Protein 2ORT (pdb70)

Organism: Mus musculus (NCBI:txid10090)

Foldseek 3Di:
DDDDALADEFFQFFDQLVRLLVLLLVLLCVVVCVVPPPDPPVSVVVNVVQNVCCVVPVHDDDDPVSVLVQQLLQLCVDPPDPVNLLSNQEAEAEAQVPFDQVSVLVQVLVVLCQQPVQQAGGKYKYFYHWDGTRQFAKAWLDQFQWAFAWPVTAADVVRNPVNVVQVVQPDDDDRHRGHTAFIFIGGGNAHTDTGRRDPVSWDKQAFDVDPRDIGTFKTKGFAWWWDGSNIIGRGMIITDTAQDVHSPVVSSVVSNHDHPDPVVVVVSSVVSVVVPCVDPRHIGGYPNCVVPRDHPDD

InterPro domains:
  IPR001094 Flavodoxin-like [PR00369] (534-547)
  IPR001094 Flavodoxin-like [PR00369] (581-592)
  IPR001094 Flavodoxin-like [PR00369] (612-622)
  IPR001094 Flavodoxin-like [PR00369] (636-655)
  IPR001433 Oxidoreductase FAD/NAD(P)-binding [PF00175] (973-1086)
  IPR001709 Flavoprotein pyridine nucleotide cytochrome reductase [PR00371] (761-771)
  IPR001709 Flavoprotein pyridine nucleotide cytochrome reductase [PR00371] (900-907)
  IPR001709 Flavoprotein pyridine nucleotide cytochrome reductase [PR00371] (936-945)
  IPR001709 Flavoprotein pyridine nucleotide cytochrome reductase [PR00371] (972-991)
  IPR001709 Flavoprotein pyridine nucleotide cytochrome reductase [PR00371] (1002-1011)
  IPR001709 Flavoprotein pyridine nucleotide cytochrome reductase [PR00371] (1015-1026)
  IPR001709 Flavoprotein pyridine nucleotide cytochrome reductase [PR00371] (1047-1063)
  IPR001709 Flavoprotein pyridine nucleotide cytochrome reductase [PR00371] (1072-1080)
  IPR003097 Sulfite reductase [NADPH] flavoprotein alpha-component-like, FAD-binding [PF00667] (721-941)
  IPR004030 Nitric oxide synthase, N-terminal [PF02898] (131-491)
  IPR004030 Nitric oxide synthase, N-terminal [PS60001] (193-200)
  IPR008254 Flavodoxin/nitric oxide synthase [PF00258] (535-666)
  IPR008254 Flavodoxin/nitric oxide synthase [PS50902] (533-671)
  IPR012144 Nitric-oxide synthase, eukaryote [PIRSF000333] (10-1137)
  IPR017927 FAD-binding domain, ferredoxin reductase-type [PS51384] (724-964)

CATH classification: 3.90.340.10 (+2 more: 3.90.440.10, 3.90.1230.10)

B-factor: mean 43.74, std 17.62, range [16.16, 98.97]

Solvent-accessible surface area: 16335 Å² total; per-residue (Å²): 235,143,110,64,77,77,52,62,27,72,60,82,127,77,20,56,67,139,68,4,44,74,83,0,74,122,6,0,82,68,19,29,44,64,67,196,153,60,87,116,140,87,33,106,57,35,38,106,42,2,33,108,52,1,119,113,86,24,49,0,92,7,57,94,75,0,0,53,29,0,0,44,20,0,28,126,29,21,89,168,46,98,14,71,101,5,62,12,34,23,76,19,39,60,0,44,131,8,65,63,3,112,74,0,25,113,45,0,14,150,0,1,102,58,0,11,38,149,0,99,7,90,9,0,1,0,0,0,19,25,19,70,33,12,132,81,11,11,13,1,3,4,48,37,1,1,50,1,0,1,49,180,95,127,22,22,54,78,7,68,103,17,1,91,26,0,53,101,51,66,7,166,19,113,156,34,88,42,17,36,3,0,1,0,0,12,6,51,13,97,26,14,77,50,23,85,11,44,114,125,16,20,42,51,0,71,44,138,323,192,139,53,70,70,94,6,0,2,29,1,47,1,50,21,0,0,9,0,2,9,8,5,0,1,0,2,0,48,6,26,41,48,106,73,192,85,38,49,64,92,1,4,91,148,62,117,5,25,2,31,38,169,128,19,39,70,68,6,92,111,106,19,91,114,74,117,240,151,88,39,0,8,22,8,86,25,73,68,6,61,133,59,32,145,85,112,116,183

Radius of gyration: 20.39 Å; Cα contacts (8 Å, |Δi|>4): 547; chains: 1; bounding box: 39×66×56 Å

GO terms:
  GO:0018119 peptidyl-cysteine S-nitrosylation (P, IDA)
  GO:0032496 response to lipopolysaccharide (P, IDA)
  GO:0007623 circadian rhythm (P, IEP)
  GO:0005515 protein binding (F, IPI)
  GO:0001666 response to hypoxia (P, IDA)
  GO:0048471 perinuclear region of cytoplasm (C, IDA)
  GO:0005737 cytoplasm (C, IDA)
  GO:0030863 cortical cytoskeleton (C, IDA)
  GO:0009617 response to bacterium (P, IEP)
  GO:0071466 cellular response to xenobiotic stimulus (P, IDA)
  GO:0071222 cellular response to lipopolysaccharide (P, IDA)
  GO:0071346 cellular response to type II interferon (P, IDA)
  GO:0042127 regulation of cell population proliferation (P, IGI)
  GO:0042742 defense response to bacterium (P, IMP)
  GO:0006801 superoxide metabolic process (P, IMP)
  GO:0050660 flavin adenine dinucleotide binding (F, IDA)
  GO:0042177 negative regulation of protein catabolic process (P, IDA)
  GO:0034617 tetrahydrobiopterin binding (F, IDA)
  GO:0034618 arginine binding (F, IDA)
  GO:0042803 protein homodimerization activity (F, IDA)

Secondary structure (DSSP, 8-state):
--PPPSB----SSPPPHHHHHHHHHHHHHHHHHTTTTS-HHHHHHHHHHHHHHHHHHSS----HHHHHHHHHHHHHT-TT-GGGGGTT--EEEE-TT--SHHHHHHHHHHHHHHHHGGGS---EEEE-PPPSSSSS--EE-SSBSS-B-B----B-GGGHHHHHHHHHTT------SSPBPPEEEE-TTPPPEEEPPPGGG--EEEP------EEES--EE-S-EEEETTEEES---EE--B----HHHHHHHHTT--B--HHHHHHHHHHHHHS----SSEEEB---HHHH---S--

Sequence (298 aa):
MNPKSLTRGPRDKPTPLEELLPHAIEFINQYYGSFKEAKIEEHLARLEAVTKEIETTGTYQLTLDELIFATKMAWRNAPRCIGRIQWSNLQVFDARNCSTAQEMFQHICRHILYATNNGNIRSAITVFPQRSDGKHDFRLWNSQLIRYAGYTIRGDAATLEFTQLCIDLGWKPRYGRFDVLPLVLQADGQDPEVFEIPPDLVLEVTMEWELGLKWYALPAVANMLLEVGGLEFPACPFNGWYMGNVAVLHSFQKQNVTIMDHHTASESFMKHMQNEYVLSPFYYYQIEPWKTHIWQNE

Nearest PDB structures (foldseek):
  2ort-assembly1_A-2  TM=1.003E+00  e=5.263E-68  Mus musculus
  2orr-assembly1_A-2  TM=1.002E+00  e=4.924E-62  Mus musculus
  2orq-assembly1_A-2  TM=9.875E-01  e=1.961E-62  Mus musculus
  2oro-assembly1_A  TM=9.976E-01  e=5.919E-62  Mus musculus
  1m9t-assembly2_B-3  TM=9.321E-01  e=2.341E-54  Mus musculus

Structure (mmCIF, N/CA/C/O backbone):
data_2ORT
#
_entry.id   2ORT
#
_cell.length_a   63.060
_cell.length_b   73.423
_cell.length_c   92.724
_cell.angle_alpha   90.00
_cell.angle_beta   90.00
_cell.angle_gamma   90.00
#
_symmetry.space_group_name_H-M   'P 21 21 21'
#
loop_
_entity.id
_entity.type
_entity.pdbx_description
1 polymer 'Nitric oxide synthase, inducible'
2 non-polymer 'PROTOPORPHYRIN IX CONTAINING FE'
3 non-polymer (3S)-1-(1,3-BENZODIOXOL-5-YLMETHYL)-3-[4-(1H-IMIDAZOL-1-YL)PHENOXY]PIPERIDINE
4 water water
#
loop_
_atom_site.group_PDB
_atom_site.id
_atom_site.type_symbol
_atom_site.label_atom_id
_atom_site.label_alt_id
_atom_site.label_comp_id
_atom_site.label_asym_id
_atom_site.label_entity_id
_atom_site.label_seq_id
_atom_site.pdbx_PDB_ins_code
_atom_site.Cartn_x
_atom_site.Cartn_y
_atom_site.Cartn_z
_atom_site.occupancy
_atom_site.B_iso_or_equiv
_atom_site.auth_seq_id
_atom_site.auth_comp_id
_atom_site.auth_asym_id
_atom_site.auth_atom_id
_atom_site.pdbx_PDB_model_num
ATOM 1 N N . MET A 1 1 ? 91.720 -19.376 64.856 1.00 63.78 114 MET A N 1
ATOM 2 C CA . MET A 1 1 ? 90.302 -19.207 64.562 1.00 62.70 114 MET A CA 1
ATOM 3 C C . MET A 1 1 ? 89.718 -20.465 63.920 1.00 60.63 114 MET A C 1
ATOM 4 O O . MET A 1 1 ? 90.387 -21.143 63.134 1.00 59.94 114 MET A O 1
ATOM 9 N N . ASN A 1 2 ? 88.468 -20.767 64.265 1.00 57.94 115 ASN A N 1
ATOM 10 C CA . ASN A 1 2 ? 87.750 -21.913 63.709 1.00 53.91 115 ASN A CA 1
ATOM 11 C C . ASN A 1 2 ? 86.391 -21.496 63.144 1.00 50.56 115 ASN A C 1
ATOM 12 O O . ASN A 1 2 ? 85.350 -22.030 63.537 1.00 48.39 115 ASN A O 1
ATOM 17 N N . PRO A 1 3 ? 86.383 -20.529 62.215 1.00 47.49 116 PRO A N 1
ATOM 18 C CA . PRO A 1 3 ? 85.136 -20.148 61.544 1.00 43.57 116 PRO A CA 1
ATOM 19 C C . PRO A 1 3 ? 84.607 -21.324 60.736 1.00 39.32 116 PRO A C 1
ATOM 20 O O . PRO A 1 3 ? 85.360 -22.230 60.381 1.00 40.07 116 PRO A O 1
ATOM 24 N N . LYS A 1 4 ? 83.314 -21.314 60.449 1.00 35.99 117 LYS A N 1
ATOM 25 C CA . LYS A 1 4 ? 82.746 -22.323 59.571 1.00 34.42 117 LYS A CA 1
ATOM 26 C C . LYS A 1 4 ? 82.503 -21.724 58.187 1.00 31.34 117 LYS A C 1
ATOM 27 O O . LYS A 1 4 ? 82.413 -20.504 58.027 1.00 30.03 117 LYS A O 1
ATOM 33 N N . SER A 1 5 ? 82.396 -22.586 57.188 1.00 29.76 118 SER A N 1
ATOM 34 C CA . SER A 1 5 ? 82.050 -22.123 55.855 1.00 28.84 118 SER A CA 1
ATOM 35 C C . SER A 1 5 ? 80.625 -21.595 55.848 1.00 27.24 118 SER A C 1
ATOM 36 O O . SER A 1 5 ? 79.723 -22.220 56.408 1.00 27.69 118 SER A O 1
ATOM 39 N N . LEU A 1 6 ? 80.422 -20.448 55.209 1.00 26.63 119 LEU A N 1
ATOM 40 C CA . LEU A 1 6 ? 79.082 -19.895 55.049 1.00 26.34 119 LEU A CA 1
ATOM 41 C C . LEU A 1 6 ? 78.437 -20.408 53.759 1.00 27.87 119 LEU A C 1
ATOM 42 O O . LEU A 1 6 ? 77.321 -20.016 53.408 1.00 26.83 119 LEU A O 1
ATOM 47 N N . THR A 1 7 ? 79.149 -21.286 53.056 1.00 27.90 120 THR A N 1
ATOM 48 C CA . THR A 1 7 ? 78.642 -21.877 51.819 1.00 26.90 120 THR A CA 1
ATOM 49 C C . THR A 1 7 ? 78.317 -23.358 52.014 1.00 28.25 120 THR A C 1
ATOM 50 O O . THR A 1 7 ? 79.053 -24.076 52.685 1.00 30.50 120 THR A O 1
ATOM 54 N N . ARG A 1 8 ? 77.203 -23.802 51.434 1.00 27.93 121 ARG A N 1
ATOM 55 C CA . ARG A 1 8 ? 76.816 -25.214 51.445 1.00 30.99 121 ARG A CA 1
ATOM 56 C C . ARG A 1 8 ? 76.666 -25.686 50.002 1.00 33.08 121 ARG A C 1
ATOM 57 O O . ARG A 1 8 ? 75.809 -25.190 49.265 1.00 34.17 121 ARG A O 1
ATOM 65 N N . GLY A 1 9 ? 77.504 -26.637 49.600 1.00 34.49 122 GLY A N 1
ATOM 66 C CA . GLY A 1 9 ? 77.582 -27.010 48.198 1.00 36.58 122 GLY A CA 1
ATOM 67 C C . GLY A 1 9 ? 76.605 -28.083 47.762 1.00 37.53 122 GLY A C 1
ATOM 68 O O . GLY A 1 9 ? 75.745 -28.492 48.539 1.00 37.29 122 GLY A O 1
ATOM 69 N N . PRO A 1 10 ? 76.707 -28.552 46.505 1.00 38.82 123 PRO A N 1
ATOM 70 C CA . PRO A 1 10 ? 75.885 -29.642 45.966 1.00 39.17 123 PRO A CA 1
ATOM 71 C C 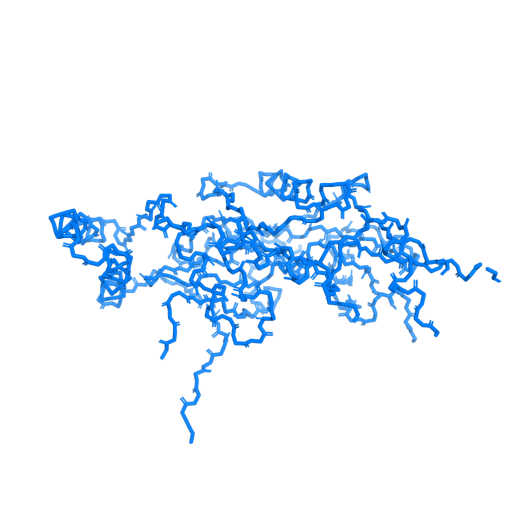. PRO A 1 10 ? 76.223 -31.000 46.568 1.00 38.21 123 PRO A C 1
ATOM 72 O O . PRO A 1 10 ? 77.291 -31.185 47.146 1.00 37.54 123 PRO A O 1
ATOM 76 N N . ARG A 1 11 ? 75.296 -31.941 46.425 1.00 40.04 124 ARG A N 1
ATOM 77 C CA . ARG A 1 11 ? 75.541 -33.342 46.755 1.00 40.96 124 ARG A CA 1
ATOM 78 C C . ARG A 1 11 ? 75.226 -34.175 45.520 1.00 40.65 124 ARG A C 1
ATOM 79 O O . ARG A 1 11 ? 74.500 -33.725 44.634 1.00 39.77 124 ARG A O 1
ATOM 87 N N . ASP A 1 12 ? 75.764 -35.387 45.461 1.00 41.19 125 ASP A N 1
ATOM 88 C CA . ASP A 1 12 ? 75.393 -36.318 44.402 1.00 42.92 125 ASP A CA 1
ATOM 89 C C . ASP A 1 12 ? 74.710 -37.556 44.988 1.00 43.69 125 ASP A C 1
ATOM 90 O O . ASP A 1 12 ? 74.381 -38.498 44.266 1.00 43.87 125 ASP A O 1
ATOM 95 N N . LYS A 1 13 ? 74.496 -37.543 46.301 1.00 42.29 126 LYS A N 1
ATOM 96 C CA . LYS A 1 13 ? 73.787 -38.628 46.972 1.00 43.51 126 LYS A CA 1
ATOM 97 C C . LYS A 1 13 ? 73.038 -38.128 48.203 1.00 42.02 126 LYS A C 1
ATOM 98 O O . LYS A 1 13 ? 73.365 -37.082 48.760 1.00 38.83 126 LYS A O 1
ATOM 104 N N . PRO A 1 14 ? 72.023 -38.881 48.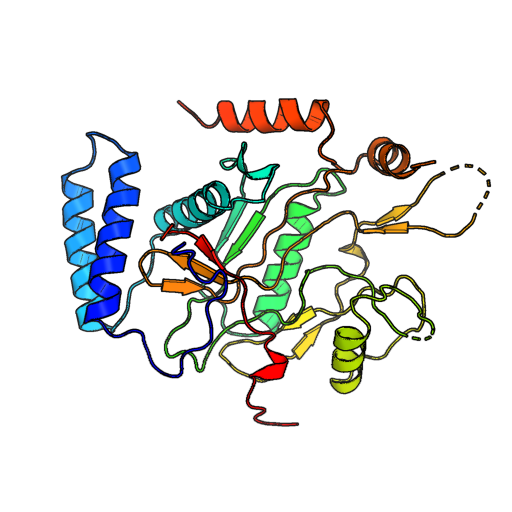648 1.00 42.44 127 PRO A N 1
ATOM 105 C CA . PRO A 1 14 ? 71.267 -38.486 49.838 1.00 43.00 127 PRO A CA 1
ATOM 106 C C . PRO A 1 14 ? 72.192 -38.381 51.036 1.00 43.12 127 PRO A C 1
ATOM 107 O O . PRO A 1 14 ? 73.221 -39.056 51.097 1.00 42.64 127 PRO A O 1
ATOM 111 N N . THR A 1 15 ? 71.823 -37.532 51.986 1.00 42.37 128 THR A N 1
ATOM 112 C CA . THR A 1 15 ? 72.565 -37.438 53.230 1.00 42.55 128 THR A CA 1
ATOM 113 C C . THR A 1 15 ? 72.529 -38.794 53.922 1.00 42.77 128 THR A C 1
ATOM 114 O O . THR A 1 15 ? 71.474 -39.411 54.048 1.00 42.18 128 THR A O 1
ATOM 118 N N . PRO A 1 16 ? 73.689 -39.281 54.372 1.00 44.41 129 PRO A N 1
ATOM 119 C CA . PRO A 1 16 ? 73.685 -40.559 55.089 1.00 46.60 129 PRO A CA 1
ATOM 120 C C . PRO A 1 16 ? 72.822 -40.471 56.340 1.00 47.51 129 PRO A C 1
ATOM 121 O O . PRO A 1 16 ? 72.857 -39.474 57.057 1.00 46.57 129 PRO A O 1
ATOM 125 N N . LEU A 1 17 ? 72.043 -41.517 56.590 1.00 49.46 130 LEU A N 1
ATOM 126 C CA . LEU A 1 17 ? 71.109 -41.521 57.703 1.00 51.01 130 LEU A CA 1
ATOM 127 C C . LEU A 1 17 ? 71.836 -41.299 59.018 1.00 51.40 130 LEU A C 1
ATOM 128 O O . LEU A 1 17 ? 71.311 -40.652 59.923 1.00 52.05 130 LEU A O 1
ATOM 133 N N . GLU A 1 18 ? 73.049 -41.829 59.119 1.00 51.51 131 GLU A N 1
ATOM 134 C CA . GLU A 1 18 ? 73.838 -41.678 60.334 1.00 52.63 131 GLU A CA 1
ATOM 135 C C . GLU A 1 18 ? 74.222 -40.220 60.547 1.00 50.55 131 GLU A C 1
ATOM 136 O O . GLU A 1 18 ? 74.508 -39.800 61.669 1.00 50.28 131 GLU A O 1
ATOM 142 N N . GLU A 1 19 ? 74.224 -39.448 59.467 1.00 49.08 132 GLU A N 1
ATOM 143 C CA . GLU A 1 19 ? 74.489 -38.018 59.557 1.00 47.04 132 GLU A CA 1
ATOM 144 C C . GLU A 1 19 ? 73.187 -37.261 59.810 1.00 43.96 132 GLU A C 1
ATOM 145 O O . GLU A 1 19 ? 73.132 -36.364 60.647 1.00 43.71 132 GLU A O 1
ATOM 151 N N . LEU A 1 20 ? 72.140 -37.643 59.087 1.00 40.46 133 LEU A N 1
ATOM 152 C CA . LEU A 1 20 ? 70.867 -36.936 59.122 1.00 37.69 133 LEU A CA 1
ATOM 153 C C . LEU A 1 20 ? 70.161 -37.043 60.478 1.00 37.07 133 LEU A C 1
ATOM 154 O O . LEU A 1 20 ? 69.628 -36.056 60.996 1.00 33.21 133 LEU A O 1
ATOM 159 N N . LEU A 1 21 ? 70.164 -38.239 61.054 1.00 37.25 134 LEU A N 1
ATOM 160 C CA . LEU A 1 21 ? 69.341 -38.516 62.227 1.00 37.80 134 LEU A CA 1
ATOM 161 C C . LEU A 1 21 ? 69.703 -37.645 63.434 1.00 36.64 134 LEU A C 1
ATOM 162 O O . LEU A 1 21 ? 68.826 -37.071 64.078 1.00 36.75 134 LEU A O 1
ATOM 167 N N . PRO A 1 22 ? 71.001 -37.526 63.751 1.00 36.95 135 PRO A N 1
ATOM 168 C CA . PRO A 1 22 ? 71.416 -36.671 64.870 1.00 36.29 135 PRO A CA 1
ATOM 169 C C . PRO A 1 22 ? 70.969 -35.220 64.673 1.00 34.50 135 PRO A C 1
ATOM 170 O O . PRO A 1 22 ? 70.534 -34.563 65.617 1.00 32.85 135 PRO A O 1
ATOM 174 N N . HIS A 1 23 ? 71.076 -34.733 63.440 1.00 33.18 136 HIS A N 1
ATOM 175 C CA . HIS A 1 23 ? 70.641 -33.379 63.108 1.00 32.95 136 HIS A CA 1
ATOM 176 C C . HIS A 1 23 ? 69.130 -33.217 63.241 1.00 31.60 136 HIS A C 1
ATOM 177 O O . HIS A 1 23 ? 68.652 -32.236 63.813 1.00 29.60 136 HIS A O 1
ATOM 184 N N . ALA A 1 24 ? 68.377 -34.170 62.700 1.00 30.77 137 ALA A N 1
ATOM 185 C CA . ALA A 1 24 ? 66.927 -34.133 62.833 1.00 29.65 137 ALA A CA 1
ATOM 186 C C . ALA A 1 24 ? 66.555 -34.059 64.312 1.00 30.11 137 ALA A C 1
ATOM 187 O O . ALA A 1 24 ? 65.769 -33.207 64.727 1.00 28.71 137 ALA A O 1
ATOM 189 N N . ILE A 1 25 ? 67.136 -34.949 65.106 1.00 32.00 138 ILE A N 1
ATOM 190 C CA . ILE A 1 25 ? 66.820 -35.009 66.530 1.00 32.56 138 ILE A CA 1
ATOM 191 C C . ILE A 1 25 ? 67.112 -33.688 67.221 1.00 31.35 138 ILE A C 1
ATOM 192 O O . ILE A 1 25 ? 66.337 -33.223 68.052 1.00 30.16 138 ILE A O 1
ATOM 197 N N . GLU A 1 26 ? 68.234 -33.079 66.868 1.00 31.72 139 GLU A N 1
ATOM 198 C CA . GLU A 1 26 ? 68.637 -31.834 67.504 1.00 32.45 139 GLU A CA 1
ATOM 199 C C . GLU A 1 26 ? 67.629 -30.712 67.210 1.00 31.09 139 GLU A C 1
ATOM 200 O O . GLU A 1 26 ? 67.276 -29.931 68.097 1.00 29.64 139 GLU A O 1
ATOM 206 N N . PHE A 1 27 ? 67.157 -30.640 65.969 1.00 28.76 140 PHE A N 1
ATOM 207 C CA . PHE A 1 27 ? 66.174 -29.624 65.600 1.00 27.32 140 PHE A CA 1
ATOM 208 C C . PHE A 1 27 ? 64.839 -29.841 66.301 1.00 26.19 140 PHE A C 1
ATOM 209 O O . PHE A 1 27 ? 64.231 -28.903 66.816 1.00 25.61 140 PHE A O 1
ATOM 217 N N . ILE A 1 28 ? 64.379 -31.086 66.305 1.00 28.97 141 ILE A N 1
ATOM 218 C CA . ILE A 1 28 ? 63.140 -31.429 66.983 1.00 29.48 141 ILE A CA 1
ATOM 219 C C . ILE A 1 28 ? 63.226 -30.897 68.410 1.00 30.48 141 ILE A C 1
ATOM 220 O O . ILE A 1 28 ? 62.275 -30.302 68.922 1.00 32.32 141 ILE A O 1
ATOM 225 N N . ASN A 1 29 ? 64.377 -31.092 69.045 1.00 30.49 142 ASN A N 1
ATOM 226 C CA . ASN A 1 29 ? 64.562 -30.613 70.413 1.00 31.99 142 ASN A CA 1
ATOM 227 C C . ASN A 1 29 ? 64.450 -29.101 70.480 1.00 31.11 142 ASN A C 1
ATOM 228 O O . ASN A 1 29 ? 63.771 -28.551 71.342 1.00 32.03 142 ASN A O 1
ATOM 233 N N . GLN A 1 30 ? 65.133 -28.430 69.565 1.00 31.65 143 GLN A N 1
ATOM 234 C CA . GLN A 1 30 ? 65.113 -26.977 69.513 1.00 32.49 143 GLN A CA 1
ATOM 235 C C . GLN A 1 30 ? 63.682 -26.477 69.331 1.00 32.03 143 GLN A C 1
ATOM 236 O O . GLN A 1 30 ? 63.255 -25.533 69.989 1.00 32.48 143 GLN A O 1
ATOM 242 N N . TYR A 1 31 ? 62.940 -27.126 68.437 1.00 32.70 144 TYR A N 1
ATOM 243 C CA . TYR A 1 31 ? 61.546 -26.781 68.189 1.00 32.79 144 TYR A CA 1
ATOM 244 C C . TYR A 1 31 ? 60.696 -26.968 69.449 1.00 35.09 144 TYR A C 1
ATOM 245 O O . TYR A 1 31 ? 60.062 -26.031 69.928 1.00 35.31 144 TYR A O 1
ATOM 254 N N . TYR A 1 32 ? 60.685 -28.177 69.991 1.00 35.56 145 TYR A N 1
ATOM 255 C CA . TYR A 1 32 ? 59.859 -28.448 71.157 1.00 37.71 145 TYR A CA 1
ATOM 256 C C . TYR A 1 32 ? 60.355 -27.733 72.401 1.00 40.00 145 TYR A C 1
ATOM 257 O O . TYR A 1 32 ? 59.597 -27.510 73.345 1.00 41.45 145 TYR A O 1
ATOM 266 N N . GLY A 1 33 ? 61.626 -27.354 72.392 1.00 42.69 146 GLY A N 1
ATOM 267 C CA . GLY A 1 33 ? 62.154 -26.554 73.480 1.00 45.72 146 GLY A CA 1
ATOM 268 C C . GLY A 1 33 ? 61.555 -25.160 73.497 1.00 48.39 146 GLY A C 1
ATOM 269 O O . GLY A 1 33 ? 61.597 -24.478 74.519 1.00 49.49 146 GLY A O 1
ATOM 270 N N . SER A 1 34 ? 60.992 -24.731 72.371 1.00 49.78 147 SER A N 1
ATOM 271 C CA . SER A 1 34 ? 60.413 -23.397 72.283 1.00 52.26 147 SER A CA 1
ATOM 272 C C . SER A 1 34 ? 59.059 -23.366 72.984 1.00 55.49 147 SER A C 1
ATOM 273 O O . SER A 1 34 ? 58.352 -22.359 72.946 1.00 56.33 147 SER A O 1
ATOM 276 N N . PHE A 1 35 ? 58.704 -24.481 73.616 1.00 58.83 148 PHE A N 1
ATOM 277 C CA . PHE A 1 35 ? 57.482 -24.572 74.411 1.00 61.70 148 PHE A CA 1
ATOM 278 C C . PHE A 1 35 ? 57.813 -24.769 75.893 1.00 64.30 148 PHE A C 1
ATOM 279 O O . PHE A 1 35 ? 56.928 -25.032 76.709 1.00 64.96 148 PHE A O 1
ATOM 287 N N . LYS A 1 36 ? 59.094 -24.649 76.229 1.00 67.34 149 LYS A N 1
ATOM 288 C CA . LYS A 1 36 ? 59.542 -24.708 77.618 1.00 70.56 149 LYS A CA 1
ATOM 289 C C . LYS A 1 36 ? 59.197 -26.022 78.317 1.00 71.18 149 LYS A C 1
ATOM 290 O O . LYS A 1 36 ? 59.814 -27.052 78.056 1.00 72.29 149 LYS A O 1
ATOM 296 N N . GLU A 1 37 ? 58.215 -25.980 79.210 1.00 71.52 150 GLU A N 1
ATOM 297 C CA . GLU A 1 37 ? 57.904 -27.130 80.054 1.00 71.45 150 GLU A CA 1
ATOM 298 C C . GLU A 1 37 ? 56.798 -27.998 79.464 1.00 69.87 150 GLU A C 1
ATOM 299 O O . GLU A 1 37 ? 56.625 -29.152 79.858 1.00 69.53 150 GLU A O 1
ATOM 305 N N . ALA A 1 38 ? 56.051 -27.439 78.520 1.00 68.17 151 ALA A N 1
ATOM 306 C CA . ALA A 1 38 ? 54.906 -28.133 77.945 1.00 66.14 151 ALA A CA 1
ATOM 307 C C . ALA A 1 38 ? 55.321 -29.077 76.819 1.00 64.31 151 ALA A C 1
ATOM 308 O O . ALA A 1 38 ? 56.362 -28.888 76.193 1.00 64.42 151 ALA A O 1
ATOM 310 N N . LYS A 1 39 ? 54.503 -30.101 76.588 1.00 62.44 152 LYS A N 1
ATOM 311 C CA . LYS A 1 39 ? 54.571 -30.921 75.381 1.00 60.45 152 LYS A CA 1
ATOM 312 C C . LYS A 1 39 ? 55.679 -31.973 75.360 1.00 58.56 152 LYS A C 1
ATOM 313 O O . LYS A 1 39 ? 56.154 -32.360 74.289 1.00 57.42 152 LYS A O 1
ATOM 319 N N . ILE A 1 40 ? 56.081 -32.447 76.535 1.00 55.40 153 ILE A N 1
ATOM 320 C CA . ILE A 1 40 ? 57.098 -33.489 76.618 1.00 53.43 153 ILE A CA 1
ATOM 321 C C . ILE A 1 40 ? 56.711 -34.692 75.770 1.00 52.24 153 ILE A C 1
ATOM 322 O O . ILE A 1 40 ? 57.557 -35.310 75.126 1.00 50.62 153 ILE A O 1
ATOM 327 N N . GLU A 1 41 ? 55.426 -35.019 75.771 1.00 51.34 154 GLU A N 1
ATOM 328 C CA . GLU A 1 41 ? 54.950 -36.230 75.119 1.00 51.27 154 GLU A CA 1
ATOM 329 C C . GLU A 1 41 ? 54.893 -36.084 73.604 1.00 48.94 154 GLU A C 1
ATOM 330 O O . GLU A 1 41 ? 55.240 -37.010 72.872 1.00 49.26 154 GLU A O 1
ATOM 336 N N . GLU A 1 42 ? 54.458 -34.922 73.133 1.00 46.66 155 GLU A N 1
ATOM 337 C CA . GLU A 1 42 ? 54.465 -34.649 71.702 1.00 44.99 155 GLU A CA 1
ATOM 338 C C . GLU A 1 42 ? 55.900 -34.667 71.197 1.00 41.36 155 GLU A C 1
ATOM 339 O O . GLU A 1 42 ? 56.180 -35.122 70.090 1.00 42.38 155 GLU A O 1
ATOM 345 N N . HIS A 1 43 ? 56.808 -34.170 72.024 1.00 37.99 156 HIS A N 1
ATOM 346 C CA . HIS A 1 43 ? 58.210 -34.101 71.653 1.00 35.95 156 HIS A CA 1
ATOM 347 C C . HIS A 1 43 ? 58.741 -35.502 71.376 1.00 37.54 156 HIS A C 1
ATOM 348 O O . HIS A 1 43 ? 59.241 -35.788 70.282 1.00 34.70 156 HIS A O 1
ATOM 355 N N . LEU A 1 44 ? 58.619 -36.375 72.373 1.00 37.58 157 LEU A N 1
ATOM 356 C CA . LEU A 1 44 ? 59.055 -37.756 72.238 1.00 37.96 157 LEU A CA 1
ATOM 357 C C . LEU A 1 44 ? 58.332 -38.459 71.101 1.00 37.41 157 LEU A C 1
ATOM 358 O O . LEU A 1 44 ? 58.946 -39.197 70.330 1.00 37.59 157 LEU A O 1
ATOM 363 N N . ALA A 1 45 ? 57.027 -38.231 70.993 1.00 37.75 158 ALA A N 1
ATOM 364 C CA . ALA A 1 45 ? 56.245 -38.847 69.923 1.00 38.22 158 ALA A CA 1
ATOM 365 C C . ALA A 1 45 ? 56.779 -38.431 68.556 1.00 39.26 158 ALA A C 1
ATOM 366 O O . ALA A 1 45 ? 56.876 -39.250 67.638 1.00 39.83 158 ALA A O 1
ATOM 368 N N . ARG A 1 46 ? 57.122 -37.153 68.421 1.00 39.04 159 ARG A N 1
ATOM 369 C CA . ARG A 1 46 ? 57.659 -36.652 67.161 1.00 38.35 159 ARG A CA 1
ATOM 370 C C . ARG A 1 46 ? 59.039 -37.247 66.892 1.00 38.23 159 ARG A C 1
ATOM 371 O O . ARG A 1 46 ? 59.366 -37.578 65.752 1.00 39.29 159 ARG A O 1
ATOM 379 N N . LEU A 1 47 ? 59.846 -37.392 67.939 1.00 38.14 160 LEU A N 1
ATOM 380 C CA . LEU A 1 47 ? 61.175 -37.975 67.784 1.00 38.31 160 LEU A CA 1
ATOM 381 C C . LEU A 1 47 ? 61.054 -39.370 67.171 1.00 39.26 160 LEU A C 1
ATOM 382 O O . LEU A 1 47 ? 61.787 -39.728 66.242 1.00 36.60 160 LEU A O 1
ATOM 387 N N . GLU A 1 48 ? 60.109 -40.144 67.692 1.00 40.47 161 GLU A N 1
ATOM 388 C CA . GLU A 1 48 ? 59.894 -41.515 67.251 1.00 42.64 161 GLU A CA 1
ATOM 389 C C . GLU A 1 48 ? 59.390 -41.588 65.809 1.00 42.25 161 GLU A C 1
ATOM 390 O O . GLU A 1 48 ? 59.839 -42.425 65.029 1.00 43.00 161 GLU A O 1
ATOM 396 N N . ALA A 1 49 ? 58.455 -40.715 65.455 1.00 40.97 162 ALA A N 1
ATOM 397 C CA . ALA A 1 49 ? 57.906 -40.721 64.106 1.00 41.28 162 ALA A CA 1
ATOM 398 C C . ALA A 1 49 ? 58.945 -40.289 63.069 1.00 41.49 162 ALA A C 1
ATOM 399 O O . ALA A 1 49 ? 59.025 -40.862 61.980 1.00 41.93 162 ALA A O 1
ATOM 401 N N . VAL A 1 50 ? 59.733 -39.275 63.408 1.00 39.62 163 VAL A N 1
ATOM 402 C CA . VAL A 1 50 ? 60.751 -38.775 62.496 1.00 40.85 163 VAL A CA 1
ATOM 403 C C . VAL A 1 50 ? 61.825 -39.831 62.276 1.00 42.12 163 VAL A C 1
ATOM 404 O O . VAL A 1 50 ? 62.246 -40.080 61.143 1.00 40.74 163 VAL A O 1
ATOM 408 N N . THR A 1 51 ? 62.251 -40.463 63.365 1.00 41.91 164 THR A N 1
ATOM 409 C CA . THR A 1 51 ? 63.244 -41.520 63.286 1.00 43.65 164 THR A CA 1
ATOM 410 C C . THR A 1 51 ? 62.776 -42.638 62.368 1.00 45.49 164 THR A C 1
ATOM 411 O O . THR A 1 51 ? 63.543 -43.132 61.541 1.00 46.19 164 THR A O 1
ATOM 415 N N . LYS A 1 52 ? 61.514 -43.033 62.510 1.00 47.46 165 LYS A N 1
ATOM 416 C CA . LYS A 1 52 ? 60.965 -44.111 61.697 1.00 49.35 165 LYS A CA 1
ATOM 417 C C . LYS A 1 52 ? 60.871 -43.692 60.238 1.00 49.42 165 LYS A C 1
ATOM 418 O O . LYS A 1 52 ? 61.131 -44.486 59.337 1.00 50.62 165 LYS A O 1
ATOM 424 N N . GLU A 1 53 ? 60.498 -42.439 60.007 1.00 48.82 166 GLU A N 1
ATOM 425 C CA . GLU A 1 53 ? 60.347 -41.944 58.650 1.00 47.88 166 GLU A CA 1
ATOM 426 C C . GLU A 1 53 ? 61.695 -41.973 57.939 1.00 47.08 166 GLU A C 1
ATOM 427 O O . GLU A 1 53 ? 61.794 -42.374 56.778 1.00 46.60 166 GLU A O 1
ATOM 433 N N . ILE A 1 54 ? 62.735 -41.556 58.651 1.00 46.37 167 ILE A N 1
ATOM 434 C CA . ILE A 1 54 ? 64.082 -41.543 58.099 1.00 46.69 167 ILE A CA 1
ATOM 435 C C . ILE A 1 54 ? 64.565 -42.956 57.783 1.00 48.51 167 ILE A C 1
ATOM 436 O O . ILE A 1 54 ? 65.148 -43.202 56.724 1.00 46.53 167 ILE A O 1
ATOM 441 N N . GLU A 1 55 ? 64.318 -43.882 58.704 1.00 49.62 168 GLU A N 1
ATOM 442 C CA . GLU A 1 55 ? 64.731 -45.264 58.512 1.00 51.71 168 GLU A CA 1
ATOM 443 C C . GLU A 1 55 ? 63.948 -45.914 57.381 1.00 52.52 168 GLU A C 1
ATOM 444 O O . GLU A 1 55 ? 64.465 -46.780 56.677 1.00 53.34 168 GLU A O 1
ATOM 450 N N . THR A 1 56 ? 62.707 -45.480 57.196 1.00 53.13 169 THR A N 1
ATOM 451 C CA . THR A 1 56 ? 61.844 -46.049 56.167 1.00 53.04 169 THR A CA 1
ATOM 452 C C . THR A 1 56 ? 62.104 -45.471 54.781 1.00 52.11 169 THR A C 1
ATOM 453 O O . THR A 1 56 ? 62.112 -46.203 53.790 1.00 52.64 169 THR A O 1
ATOM 457 N N . THR A 1 57 ? 62.314 -44.159 54.721 1.00 49.45 170 THR A N 1
ATOM 458 C CA . THR A 1 57 ? 62.346 -43.436 53.455 1.00 47.09 170 THR A CA 1
ATOM 459 C C . THR A 1 57 ? 63.712 -42.826 53.169 1.00 45.85 170 THR A C 1
ATOM 460 O O . THR A 1 57 ? 63.967 -42.355 52.061 1.00 46.90 170 THR A O 1
ATOM 464 N N . GLY A 1 58 ? 64.581 -42.815 54.174 1.00 44.15 171 GLY A N 1
ATOM 465 C CA . GLY A 1 58 ? 65.884 -42.195 54.014 1.00 42.68 171 GLY A CA 1
ATOM 466 C C . GLY A 1 58 ? 65.880 -40.704 54.305 1.00 41.13 171 GLY A C 1
ATOM 467 O O . GLY A 1 58 ? 66.926 -40.057 54.265 1.00 41.70 171 GLY A O 1
ATOM 468 N N . THR A 1 59 ? 64.703 -40.156 54.591 1.00 39.39 172 THR A N 1
ATOM 469 C CA . THR A 1 59 ? 64.578 -38.740 54.903 1.00 36.53 172 THR A CA 1
ATOM 470 C C . THR A 1 59 ? 63.321 -38.496 55.738 1.00 35.06 172 THR A C 1
ATOM 471 O O . THR A 1 59 ? 62.710 -39.435 56.243 1.00 34.65 172 THR A O 1
ATOM 475 N N . TYR A 1 60 ? 62.944 -37.236 55.905 1.00 33.71 173 TYR A N 1
ATOM 476 C CA . TYR A 1 60 ? 61.684 -36.930 56.565 1.00 33.91 173 TYR A CA 1
ATOM 477 C C . TYR A 1 60 ? 61.141 -35.572 56.139 1.00 33.65 173 TYR A C 1
ATOM 478 O O . TYR A 1 60 ? 61.860 -34.759 55.568 1.00 35.07 173 TYR A O 1
ATOM 487 N N . GLN A 1 61 ? 59.858 -35.349 56.396 1.00 34.55 174 GLN A N 1
ATOM 488 C CA . GLN A 1 61 ? 59.222 -34.075 56.084 1.00 33.62 174 GLN A CA 1
ATOM 489 C C . GLN A 1 61 ? 58.945 -33.291 57.356 1.00 32.87 174 GLN A C 1
ATOM 490 O O . GLN A 1 61 ? 58.558 -33.866 58.375 1.00 32.01 174 GLN A O 1
ATOM 496 N N . LEU A 1 62 ? 59.150 -31.980 57.294 1.00 30.38 175 LEU A N 1
ATOM 497 C CA . LEU A 1 62 ? 58.832 -31.091 58.410 1.00 30.12 175 LEU A CA 1
ATOM 498 C C . LEU A 1 62 ? 57.337 -30.824 58.440 1.00 29.86 175 LEU A C 1
ATOM 499 O O . LEU A 1 62 ? 56.690 -30.769 57.388 1.00 28.55 175 LEU A O 1
ATOM 504 N N . THR A 1 63 ? 56.788 -30.648 59.637 1.00 29.28 176 THR A N 1
ATOM 505 C CA . THR A 1 63 ? 55.434 -30.136 59.742 1.00 29.71 176 THR A CA 1
ATOM 506 C C . THR A 1 63 ? 55.473 -28.692 59.286 1.00 28.91 176 THR A C 1
ATOM 507 O O . THR A 1 63 ? 56.541 -28.077 59.230 1.00 28.84 176 THR A O 1
ATOM 511 N N . LEU A 1 64 ? 54.308 -28.153 58.952 1.00 29.10 177 LEU A N 1
ATOM 512 C CA . LEU A 1 64 ? 54.216 -26.778 58.491 1.00 27.65 177 LEU A CA 1
ATOM 513 C C . LEU A 1 64 ? 54.719 -25.858 59.600 1.00 27.74 177 LEU A C 1
ATOM 514 O O . LEU A 1 64 ? 55.476 -24.914 59.356 1.00 24.88 177 LEU A O 1
ATOM 519 N N . ASP A 1 65 ? 54.302 -26.144 60.827 1.00 27.24 178 ASP A N 1
ATOM 520 C CA . ASP A 1 65 ? 54.693 -25.309 61.948 1.00 29.94 178 ASP A CA 1
ATOM 521 C C . ASP A 1 65 ? 56.192 -25.401 62.221 1.00 27.82 178 ASP A C 1
ATOM 522 O O . ASP A 1 65 ? 56.827 -24.404 62.572 1.00 27.72 178 ASP A O 1
ATOM 527 N N . GLU A 1 66 ? 56.760 -26.591 62.048 1.00 26.54 179 GLU A N 1
ATOM 528 C CA . GLU A 1 66 ? 58.204 -26.764 62.187 1.00 27.74 179 GLU A CA 1
ATOM 529 C C . GLU A 1 66 ? 58.946 -25.972 61.122 1.00 24.82 179 GLU A C 1
ATOM 530 O O . GLU A 1 66 ? 59.999 -25.401 61.383 1.00 23.01 179 GLU A O 1
ATOM 536 N N . LEU A 1 67 ? 58.401 -25.945 59.913 1.00 25.37 180 LEU A N 1
ATOM 537 C CA . LEU A 1 67 ? 59.040 -25.191 58.838 1.00 25.02 180 LEU A CA 1
ATOM 538 C C . LEU A 1 67 ? 59.000 -23.706 59.144 1.00 24.80 180 LEU A C 1
ATOM 539 O O . LEU A 1 67 ? 59.988 -22.994 58.955 1.00 25.30 180 LEU A O 1
ATOM 544 N N . ILE A 1 68 ? 57.850 -23.233 59.615 1.00 26.35 181 ILE A N 1
ATOM 545 C CA . ILE A 1 68 ? 57.691 -21.814 59.887 1.00 24.16 181 ILE A CA 1
ATOM 546 C C . ILE A 1 68 ? 58.721 -21.421 60.933 1.00 24.44 181 ILE A C 1
ATOM 547 O O . ILE A 1 68 ? 59.482 -20.477 60.737 1.00 23.40 181 ILE A O 1
ATOM 552 N N . PHE A 1 69 ? 58.757 -22.182 62.025 1.00 24.05 182 PHE A N 1
ATOM 553 C CA . PHE A 1 69 ? 59.761 -22.007 63.072 1.00 23.52 182 PHE A CA 1
ATOM 554 C C . PHE A 1 69 ? 61.176 -21.958 62.502 1.00 22.62 182 PHE A C 1
ATOM 555 O O . PHE A 1 69 ? 61.963 -21.085 62.854 1.00 21.15 182 PHE A O 1
ATOM 563 N N . ALA A 1 70 ? 61.503 -22.893 61.616 1.00 22.04 183 ALA A N 1
ATOM 564 C CA . ALA A 1 70 ? 62.850 -22.977 61.074 1.00 22.76 183 ALA A CA 1
ATOM 565 C C . ALA A 1 70 ? 63.233 -21.716 60.308 1.00 24.50 183 ALA A C 1
ATOM 566 O O . ALA A 1 70 ? 64.324 -21.174 60.497 1.00 25.65 183 ALA A O 1
ATOM 568 N N . THR A 1 71 ? 62.337 -21.245 59.442 1.00 25.20 184 THR A N 1
ATOM 569 C CA . THR A 1 71 ? 62.639 -20.078 58.625 1.00 22.62 184 THR A CA 1
ATOM 570 C C . THR A 1 71 ? 62.892 -18.849 59.501 1.00 23.22 184 THR A C 1
ATOM 571 O O . THR A 1 71 ? 63.746 -18.015 59.192 1.00 18.84 184 THR A O 1
ATOM 575 N N . LYS A 1 72 ? 62.144 -18.744 60.593 1.00 21.68 185 LYS A N 1
ATOM 576 C CA . LYS A 1 72 ? 62.293 -17.613 61.508 1.00 24.32 185 LYS A CA 1
ATOM 577 C C . LYS A 1 72 ? 63.576 -17.703 62.344 1.00 23.76 185 LYS A C 1
ATOM 578 O O . LYS A 1 72 ? 64.248 -16.696 62.580 1.00 24.00 185 LYS A O 1
ATOM 584 N N . MET A 1 73 ? 63.921 -18.905 62.785 1.00 24.17 186 MET A N 1
ATOM 585 C CA . MET A 1 73 ? 65.171 -19.097 63.517 1.00 26.02 186 MET A CA 1
ATOM 586 C C . MET A 1 73 ? 66.388 -18.885 62.611 1.00 26.29 186 MET A C 1
ATOM 587 O O . MET A 1 73 ? 67.394 -18.308 63.035 1.00 23.37 186 MET A O 1
ATOM 592 N N . ALA A 1 74 ? 66.302 -19.333 61.361 1.00 24.06 187 ALA A N 1
ATOM 593 C CA . ALA A 1 74 ? 67.404 -19.090 60.426 1.00 24.90 187 ALA A CA 1
ATOM 594 C C . ALA A 1 74 ? 67.638 -17.586 60.267 1.00 25.48 187 ALA A C 1
ATOM 595 O O . ALA A 1 74 ? 68.784 -17.128 60.170 1.00 25.43 187 ALA A O 1
ATOM 597 N N . TRP A 1 75 ? 66.546 -16.824 60.249 1.00 24.62 188 TRP A N 1
ATOM 598 C CA . TRP A 1 75 ? 66.609 -15.374 60.089 1.00 23.80 188 TRP A CA 1
ATOM 599 C C . TRP A 1 75 ? 67.234 -14.783 61.348 1.00 24.95 188 TRP A C 1
ATOM 600 O O . TRP A 1 75 ? 68.166 -13.969 61.291 1.00 23.97 188 TRP A O 1
ATOM 611 N N . ARG A 1 76 ? 66.708 -15.205 62.490 1.00 26.32 189 ARG A N 1
ATOM 612 C CA . ARG A 1 76 ? 67.269 -14.800 63.761 1.00 29.45 189 ARG A CA 1
ATOM 613 C C . ARG A 1 76 ? 68.768 -15.108 63.784 1.00 29.73 189 ARG A C 1
ATOM 614 O O . ARG A 1 76 ? 69.542 -14.327 64.334 1.00 29.49 189 ARG A O 1
ATOM 622 N N . ASN A 1 77 ? 69.171 -16.223 63.160 1.00 27.27 190 ASN A N 1
ATOM 623 C CA . ASN A 1 77 ? 70.581 -16.635 63.108 1.00 27.79 190 ASN A CA 1
ATOM 624 C C . ASN A 1 77 ? 71.427 -15.972 62.017 1.00 29.01 190 ASN A C 1
ATOM 625 O O . ASN A 1 77 ? 72.605 -16.291 61.878 1.00 31.61 190 ASN A O 1
ATOM 630 N N . ALA A 1 78 ? 70.847 -15.065 61.240 1.00 28.65 191 ALA A N 1
ATOM 631 C CA . ALA A 1 78 ? 71.615 -14.372 60.202 1.00 30.46 191 ALA A CA 1
ATOM 632 C C . ALA A 1 78 ? 72.411 -13.196 60.777 1.00 32.15 191 ALA A C 1
ATOM 633 O O . ALA A 1 78 ? 71.855 -12.141 61.097 1.00 32.99 191 ALA A O 1
ATOM 635 N N . PRO A 1 79 ? 73.736 -13.363 60.891 1.00 35.12 192 PRO A N 1
ATOM 636 C CA . PRO A 1 79 ? 74.629 -12.421 61.574 1.00 36.89 192 PRO A CA 1
ATOM 637 C C . PRO A 1 79 ? 74.578 -11.001 61.016 1.00 37.67 192 PRO A C 1
ATOM 638 O O . PRO A 1 79 ? 74.593 -10.033 61.772 1.00 37.95 192 PRO A O 1
ATOM 642 N N . ARG A 1 80 ? 74.520 -10.873 59.696 1.00 37.41 193 ARG A N 1
ATOM 643 C CA . ARG A 1 80 ? 74.581 -9.552 59.076 1.00 39.32 193 ARG A CA 1
ATOM 644 C C . ARG A 1 80 ? 73.214 -8.901 58.860 1.00 38.05 193 ARG A C 1
ATOM 645 O O . ARG A 1 80 ? 73.139 -7.724 58.510 1.00 37.82 193 ARG A O 1
ATOM 653 N N . CYS A 1 81 ? 72.133 -9.646 59.066 1.00 34.66 194 CYS A N 1
ATOM 654 C CA . CYS A 1 81 ? 70.821 -9.088 58.770 1.00 33.71 194 CYS A CA 1
ATOM 655 C C . CYS A 1 81 ? 70.295 -8.178 59.868 1.00 33.78 194 CYS A C 1
ATOM 656 O O . CYS A 1 81 ? 69.982 -8.628 60.964 1.00 33.85 194 CYS A O 1
ATOM 659 N N . ILE A 1 82 ? 70.171 -6.897 59.546 1.00 34.85 195 ILE A N 1
ATOM 660 C CA . ILE A 1 82 ? 69.587 -5.921 60.459 1.00 37.30 195 ILE A CA 1
ATOM 661 C C . ILE A 1 82 ? 68.112 -6.213 60.744 1.00 36.12 195 ILE A C 1
ATOM 662 O O . ILE A 1 82 ? 67.629 -5.968 61.851 1.00 35.93 195 ILE A O 1
ATOM 667 N N . GLY A 1 83 ? 67.400 -6.747 59.752 1.00 33.37 196 GLY A N 1
ATOM 668 C CA . GLY A 1 83 ? 65.979 -6.987 59.922 1.00 31.60 196 GLY A CA 1
ATOM 669 C C . GLY A 1 83 ? 65.630 -8.074 60.923 1.00 33.58 196 GLY A C 1
ATOM 670 O O . GLY A 1 83 ? 64.483 -8.178 61.355 1.00 33.02 196 GLY A O 1
ATOM 671 N N . ARG A 1 84 ? 66.613 -8.880 61.308 1.00 34.15 197 ARG A N 1
ATOM 672 C CA . ARG A 1 84 ? 66.342 -10.066 62.109 1.00 36.89 197 ARG A CA 1
ATOM 673 C C . ARG A 1 84 ? 65.916 -9.741 63.541 1.00 37.02 197 ARG A C 1
ATOM 674 O O . ARG A 1 84 ? 65.475 -10.626 64.279 1.00 35.89 197 ARG A O 1
ATOM 682 N N . ILE A 1 85 ? 66.057 -8.478 63.932 1.00 36.26 198 ILE A N 1
ATOM 683 C CA . ILE A 1 85 ? 65.545 -8.013 65.217 1.00 37.96 198 ILE A CA 1
ATOM 684 C C . ILE A 1 85 ? 64.039 -8.242 65.318 1.00 36.51 198 ILE A C 1
ATOM 685 O O . ILE A 1 85 ? 63.523 -8.571 66.383 1.00 34.67 198 ILE A O 1
ATOM 690 N N . GLN A 1 86 ? 63.333 -8.069 64.205 1.00 35.77 199 GLN A N 1
ATOM 691 C CA . GLN A 1 86 ? 61.898 -8.319 64.187 1.00 35.45 199 GLN A CA 1
ATOM 692 C C . GLN A 1 86 ? 61.572 -9.606 63.436 1.00 36.16 199 GLN A C 1
ATOM 693 O O . GLN A 1 86 ? 60.729 -9.625 62.539 1.00 35.78 199 GLN A O 1
ATOM 699 N N . TRP A 1 87 ? 62.241 -10.686 63.835 1.00 35.93 200 TRP A N 1
ATOM 700 C CA . TRP A 1 87 ? 62.218 -11.953 63.107 1.00 34.16 200 TRP A CA 1
ATOM 701 C C . TRP A 1 87 ? 60.872 -12.668 63.094 1.00 34.46 200 TRP A C 1
ATOM 702 O O . TRP A 1 87 ? 60.681 -13.618 62.334 1.00 32.59 200 TRP A O 1
ATOM 713 N N . SER A 1 88 ? 59.937 -12.239 63.936 1.00 33.20 201 SER A N 1
ATOM 714 C CA . SER A 1 88 ? 58.638 -12.893 63.954 1.00 32.17 201 SER A CA 1
ATOM 715 C C . SER A 1 88 ? 57.748 -12.359 62.837 1.00 30.69 201 SER A C 1
ATOM 716 O O . SER A 1 88 ? 56.753 -12.985 62.490 1.00 32.57 201 SER A O 1
ATOM 719 N N . ASN A 1 89 ? 58.105 -11.209 62.273 1.00 30.05 202 ASN A N 1
ATOM 720 C CA . ASN A 1 89 ? 57.356 -10.662 61.140 1.00 29.53 202 ASN A CA 1
ATOM 721 C C . ASN A 1 89 ? 57.806 -11.322 59.829 1.00 29.32 202 ASN A C 1
ATOM 722 O O . ASN A 1 89 ? 58.555 -10.727 59.051 1.00 32.32 202 ASN A O 1
ATOM 727 N N . LEU A 1 90 ? 57.360 -12.549 59.592 1.00 28.65 203 LEU A N 1
ATOM 728 C CA . LEU A 1 90 ? 57.729 -13.273 58.366 1.00 26.10 203 LEU A CA 1
ATOM 729 C C . LEU A 1 90 ? 56.553 -14.124 57.910 1.00 26.52 203 LEU A C 1
ATOM 730 O O . LEU A 1 90 ? 56.071 -14.974 58.662 1.00 26.27 203 LEU A O 1
ATOM 735 N N . GLN A 1 91 ? 56.091 -13.898 56.684 1.00 26.96 204 GLN A N 1
ATOM 736 C CA . GLN A 1 91 ? 55.065 -14.750 56.097 1.00 23.77 204 GLN A CA 1
ATOM 737 C C . GLN A 1 91 ? 55.733 -15.878 55.324 1.00 25.12 204 GLN A C 1
ATOM 738 O O . GLN A 1 91 ? 56.651 -15.642 54.530 1.00 22.62 204 GLN A O 1
ATOM 744 N N . VAL A 1 92 ? 55.285 -17.108 55.571 1.00 23.44 205 VAL A N 1
ATOM 745 C CA . VAL A 1 92 ? 55.862 -18.270 54.908 1.00 23.59 205 VAL A CA 1
ATOM 746 C C . VAL A 1 92 ? 54.895 -18.858 53.884 1.00 25.80 205 VAL A C 1
ATOM 747 O O . VAL A 1 92 ? 53.733 -19.149 54.202 1.00 22.96 205 VAL A O 1
ATOM 751 N N . PHE A 1 93 ? 55.382 -19.032 52.657 1.00 24.01 206 PHE A N 1
ATOM 752 C CA . PHE A 1 93 ? 54.624 -19.747 51.637 1.00 25.06 206 PHE A CA 1
ATOM 753 C C . PHE A 1 93 ? 55.244 -21.115 51.435 1.00 23.85 206 PHE A C 1
ATOM 754 O O . PHE A 1 93 ? 56.434 -21.240 51.147 1.00 24.18 206 PHE A O 1
ATOM 762 N N . ASP A 1 94 ? 54.421 -22.140 51.600 1.00 23.21 207 ASP A N 1
ATOM 763 C CA . ASP A 1 94 ? 54.876 -23.518 51.508 1.00 25.55 207 ASP A CA 1
ATOM 764 C C . ASP A 1 94 ? 54.709 -24.060 50.085 1.00 25.70 207 ASP A C 1
ATOM 765 O O . ASP A 1 94 ? 53.606 -24.421 49.684 1.00 25.26 207 ASP A O 1
ATOM 770 N N . ALA A 1 95 ? 55.805 -24.127 49.334 1.00 26.27 208 ALA A N 1
ATOM 771 C CA . ALA A 1 95 ? 55.769 -24.649 47.964 1.00 25.86 208 ALA A CA 1
ATOM 772 C C . ALA A 1 95 ? 56.533 -25.966 47.844 1.00 25.79 208 ALA A C 1
ATOM 773 O O . ALA A 1 95 ? 57.093 -26.271 46.789 1.00 26.72 208 ALA A O 1
ATOM 775 N N . ARG A 1 96 ? 56.564 -26.746 48.923 1.00 24.92 209 ARG A N 1
ATOM 776 C CA . ARG A 1 96 ? 57.345 -27.978 48.940 1.00 26.27 209 ARG A CA 1
ATOM 777 C C . ARG A 1 96 ? 56.740 -29.067 48.057 1.00 29.35 209 ARG A C 1
ATOM 778 O O . ARG A 1 96 ? 57.355 -30.108 47.838 1.00 28.54 209 ARG A O 1
ATOM 786 N N . ASN A 1 97 ? 55.529 -28.829 47.564 1.00 31.55 210 ASN A N 1
ATOM 787 C CA . ASN A 1 97 ? 54.863 -29.784 46.685 1.00 35.90 210 ASN A CA 1
ATOM 788 C C . ASN A 1 97 ? 55.036 -29.372 45.233 1.00 35.41 210 ASN A C 1
ATOM 789 O O . ASN A 1 97 ? 54.404 -29.936 44.341 1.00 35.90 210 ASN A O 1
ATOM 794 N N . CYS A 1 98 ? 55.892 -28.383 45.003 1.00 33.96 211 CYS A N 1
ATOM 795 C CA . CYS A 1 98 ? 56.128 -27.869 43.663 1.00 33.34 211 CYS A CA 1
ATOM 796 C C . CYS A 1 98 ? 56.875 -28.936 42.859 1.00 36.07 211 CYS A C 1
ATOM 797 O O . CYS A 1 98 ? 57.694 -29.675 43.410 1.00 34.94 211 CYS A O 1
ATOM 800 N N . SER A 1 99 ? 56.591 -29.033 41.563 1.00 35.41 212 SER A N 1
ATOM 801 C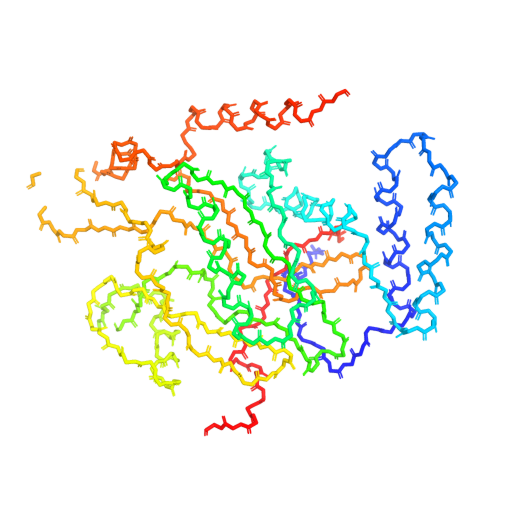 CA . SER A 1 99 ? 57.282 -30.021 40.744 1.00 35.93 212 SER A CA 1
ATOM 802 C C . SER A 1 99 ? 57.838 -29.488 39.424 1.00 35.73 212 SER A C 1
ATOM 803 O O . SER A 1 99 ? 58.800 -30.042 38.886 1.00 37.01 212 SER A O 1
ATOM 806 N N . THR A 1 100 ? 57.258 -28.414 38.902 1.00 33.24 213 THR A N 1
ATOM 807 C CA . THR A 1 100 ? 57.743 -27.867 37.641 1.00 33.11 213 THR A CA 1
ATOM 808 C C . THR A 1 100 ? 58.204 -26.418 37.734 1.00 33.46 213 THR A C 1
ATOM 809 O O . THR A 1 100 ? 57.872 -25.693 38.675 1.00 32.54 213 THR A O 1
ATOM 813 N N . ALA A 1 101 ? 58.955 -25.993 36.726 1.00 31.88 214 ALA A N 1
ATOM 814 C CA . ALA A 1 101 ? 59.421 -24.618 36.656 1.00 32.49 214 ALA A CA 1
ATOM 815 C C . ALA A 1 101 ? 58.267 -23.623 36.457 1.00 31.45 214 ALA A C 1
ATOM 816 O O . ALA A 1 101 ? 58.293 -22.517 37.006 1.00 29.71 214 ALA A O 1
ATOM 818 N N . GLN A 1 102 ? 57.257 -24.012 35.681 1.00 30.00 215 GLN A N 1
ATOM 819 C CA . GLN A 1 102 ? 56.078 -23.166 35.503 1.00 29.91 215 GLN A CA 1
ATOM 820 C C . GLN A 1 102 ? 55.407 -22.920 36.847 1.00 29.85 215 GLN A C 1
ATOM 821 O O . GLN A 1 102 ? 54.961 -21.811 37.133 1.00 27.95 215 GLN A O 1
ATOM 827 N N . GLU A 1 103 ? 55.338 -23.967 37.663 1.00 29.34 216 GLU A N 1
ATOM 828 C CA . GLU A 1 103 ? 54.775 -23.856 38.998 1.00 30.84 216 GLU A CA 1
ATOM 829 C C . GLU A 1 103 ? 55.648 -22.967 39.882 1.00 28.83 216 GLU A C 1
ATOM 830 O O . GLU A 1 103 ? 55.121 -22.105 40.583 1.00 27.47 216 GLU A O 1
ATOM 836 N N . MET A 1 104 ? 56.969 -23.158 39.831 1.00 28.80 217 MET A N 1
ATOM 837 C CA . MET A 1 104 ? 57.903 -22.274 40.541 1.00 27.19 217 MET A CA 1
ATOM 838 C C . MET A 1 104 ? 57.602 -20.820 40.202 1.00 28.23 217 MET A C 1
ATOM 839 O O . MET A 1 104 ? 57.570 -19.949 41.083 1.00 23.73 217 MET A O 1
ATOM 844 N N . PHE A 1 105 ? 57.379 -20.560 38.918 1.00 25.36 218 PHE A N 1
ATOM 845 C CA . PHE A 1 105 ? 57.143 -19.198 38.450 1.00 25.67 218 PHE A CA 1
ATOM 846 C C . PHE A 1 105 ? 55.883 -18.611 39.089 1.00 21.87 218 PHE A C 1
ATOM 847 O O . PHE A 1 105 ? 55.871 -17.452 39.503 1.00 23.49 218 PHE A O 1
ATOM 855 N N . GLN A 1 106 ? 54.828 -19.415 39.165 1.00 21.84 219 GLN A N 1
ATOM 856 C CA . GLN A 1 106 ? 53.576 -18.962 39.762 1.00 24.23 219 GLN A CA 1
ATOM 857 C C . GLN A 1 106 ? 53.764 -18.687 41.252 1.00 23.55 219 GLN A C 1
ATOM 858 O O . GLN A 1 106 ? 53.220 -17.725 41.786 1.00 23.12 219 GLN A O 1
ATOM 864 N N . HIS A 1 107 ? 54.548 -19.525 41.920 1.00 23.99 220 HIS A N 1
ATOM 865 C CA . HIS A 1 107 ? 54.826 -19.286 43.335 1.00 25.28 220 HIS A CA 1
ATOM 866 C C . HIS A 1 107 ? 55.557 -17.970 43.527 1.00 22.36 220 HIS A C 1
ATOM 867 O O . HIS A 1 107 ? 55.229 -17.198 44.425 1.00 21.74 220 HIS A O 1
ATOM 874 N N . ILE A 1 108 ? 56.527 -17.697 42.664 1.00 24.11 221 ILE A N 1
ATOM 875 C CA . ILE A 1 108 ? 57.299 -16.470 42.789 1.00 24.89 221 ILE A CA 1
ATOM 876 C C . ILE A 1 108 ? 56.461 -15.234 42.471 1.00 25.56 221 ILE A C 1
ATOM 877 O O . ILE A 1 108 ? 56.601 -14.199 43.127 1.00 26.42 221 ILE A O 1
ATOM 882 N N . CYS A 1 109 ? 55.579 -15.336 41.481 1.00 25.40 222 CYS A N 1
ATOM 883 C CA . CYS A 1 109 ? 54.634 -14.252 41.214 1.00 25.04 222 CYS A CA 1
ATOM 884 C C . CYS A 1 109 ? 53.815 -13.947 42.477 1.00 25.43 222 CYS A C 1
ATOM 885 O O . CYS A 1 109 ? 53.677 -12.794 42.895 1.00 22.69 222 CYS A O 1
ATOM 888 N N . ARG A 1 110 ? 53.285 -15.000 43.083 1.00 24.25 223 ARG A N 1
ATOM 889 C CA . ARG A 1 110 ? 52.490 -14.872 44.299 1.00 25.38 223 ARG A CA 1
ATOM 890 C C . ARG A 1 110 ? 53.325 -14.176 45.379 1.00 25.05 223 ARG A C 1
ATOM 891 O O . ARG A 1 110 ? 52.848 -13.256 46.044 1.00 26.41 223 ARG A O 1
ATOM 899 N N . HIS A 1 111 ? 54.577 -14.600 45.534 1.00 23.46 224 HIS A N 1
ATOM 900 C CA . HIS A 1 111 ? 55.478 -13.993 46.518 1.00 23.57 224 HIS A CA 1
ATOM 901 C C . HIS A 1 111 ? 55.683 -12.509 46.228 1.00 25.63 224 HIS A C 1
ATOM 902 O O . HIS A 1 111 ? 55.499 -11.655 47.108 1.00 23.94 224 HIS A O 1
ATOM 909 N N . ILE A 1 112 ? 56.046 -12.189 44.991 1.00 21.55 225 ILE A N 1
ATOM 910 C CA . ILE A 1 112 ? 56.290 -10.796 44.656 1.00 24.59 225 ILE A CA 1
ATOM 911 C C . ILE A 1 112 ? 55.069 -9.920 44.912 1.00 24.97 225 ILE A C 1
ATOM 912 O O . ILE A 1 112 ? 55.196 -8.793 45.391 1.00 25.29 225 ILE A O 1
ATOM 917 N N . LEU A 1 113 ? 53.889 -10.438 44.593 1.00 25.51 226 LEU A N 1
ATOM 918 C CA . LEU A 1 113 ? 52.648 -9.708 44.803 1.00 27.14 226 LEU A CA 1
ATOM 919 C C . LEU A 1 113 ? 52.391 -9.430 46.281 1.00 26.65 226 LEU A C 1
ATOM 920 O O . LEU A 1 113 ? 52.148 -8.293 46.673 1.00 26.89 226 LEU A O 1
ATOM 925 N N . TYR A 1 114 ? 52.450 -10.470 47.099 1.00 27.34 227 TYR A N 1
ATOM 926 C CA . TYR A 1 114 ? 52.220 -10.315 48.528 1.00 26.93 227 TYR A CA 1
ATOM 927 C C . TYR A 1 114 ? 53.216 -9.355 49.167 1.00 25.54 227 TYR A C 1
ATOM 928 O O . TYR A 1 114 ? 52.824 -8.411 49.856 1.00 25.24 227 TYR A O 1
ATOM 937 N N . ALA A 1 115 ? 54.503 -9.599 48.937 1.00 27.26 228 ALA A N 1
ATOM 938 C CA . ALA A 1 115 ? 55.558 -8.848 49.613 1.00 26.41 228 ALA A CA 1
ATOM 939 C C . ALA A 1 115 ? 55.586 -7.393 49.165 1.00 28.47 228 ALA A C 1
ATOM 940 O O . ALA A 1 115 ? 55.872 -6.502 49.962 1.00 28.84 228 ALA A O 1
ATOM 942 N N . THR A 1 116 ? 55.289 -7.155 47.890 1.00 29.07 229 THR A N 1
ATOM 943 C CA . THR A 1 116 ? 55.245 -5.793 47.378 1.00 30.58 229 THR A CA 1
ATOM 944 C C . THR A 1 116 ? 54.068 -5.029 47.981 1.00 31.64 229 THR A C 1
ATOM 945 O O . THR A 1 116 ? 54.242 -3.918 48.481 1.00 29.70 229 THR A O 1
ATOM 949 N N . ASN A 1 117 ? 52.880 -5.629 47.950 1.00 32.63 230 ASN A N 1
ATOM 950 C CA . ASN A 1 117 ? 51.726 -5.062 48.642 1.00 37.09 230 ASN A CA 1
ATOM 951 C C . ASN A 1 117 ? 51.602 -3.579 48.300 1.00 39.17 230 ASN A C 1
ATOM 952 O O . ASN A 1 117 ? 51.424 -2.736 49.181 1.00 39.55 230 ASN A O 1
ATOM 957 N N . ASN A 1 118 ? 51.734 -3.273 47.011 1.00 40.53 231 ASN A N 1
ATOM 958 C CA . ASN A 1 118 ? 51.563 -1.917 46.505 1.00 42.23 231 ASN A CA 1
ATOM 959 C C . ASN A 1 118 ? 52.411 -0.883 47.252 1.00 42.21 231 ASN A C 1
ATOM 960 O O . ASN A 1 118 ? 52.013 0.274 47.386 1.00 44.23 231 ASN A O 1
ATOM 965 N N . GLY A 1 119 ? 53.578 -1.297 47.735 1.00 40.45 232 GLY A N 1
ATOM 966 C CA . GLY A 1 119 ? 54.506 -0.347 48.326 1.00 37.97 232 GLY A CA 1
ATOM 967 C C . GLY A 1 119 ? 54.682 -0.527 49.816 1.00 37.96 232 GLY A C 1
ATOM 968 O O . GLY A 1 119 ? 55.716 -0.171 50.380 1.00 38.54 232 GLY A O 1
ATOM 969 N N . ASN A 1 120 ? 53.670 -1.093 50.458 1.00 36.59 233 ASN A N 1
ATOM 970 C CA . ASN A 1 120 ? 53.715 -1.325 51.892 1.00 36.24 233 ASN A CA 1
ATOM 971 C C . ASN A 1 120 ? 54.353 -2.689 52.154 1.00 34.95 233 ASN A C 1
ATOM 972 O O . ASN A 1 120 ? 53.663 -3.661 52.482 1.00 35.08 233 ASN A O 1
ATOM 977 N N . ILE A 1 121 ? 55.674 -2.744 52.014 1.00 33.10 234 ILE A N 1
ATOM 978 C CA . ILE A 1 121 ? 56.392 -4.006 51.851 1.00 30.95 234 ILE A CA 1
ATOM 979 C C . ILE A 1 121 ? 56.226 -4.956 53.035 1.00 29.56 234 ILE A C 1
ATOM 980 O O . ILE A 1 121 ? 56.295 -4.543 54.188 1.00 27.94 234 ILE A O 1
ATOM 985 N N . ARG A 1 122 ? 56.005 -6.232 52.734 1.00 27.61 235 ARG A N 1
ATOM 986 C CA . ARG A 1 122 ? 55.932 -7.267 53.758 1.00 27.74 235 ARG A CA 1
ATOM 987 C C . ARG A 1 122 ? 57.008 -8.330 53.546 1.00 27.98 235 ARG A C 1
ATOM 988 O O . ARG A 1 122 ? 57.245 -8.775 52.418 1.00 27.82 235 ARG A O 1
ATOM 996 N N . SER A 1 123 ? 57.652 -8.744 54.634 1.00 25.41 236 SER A N 1
ATOM 997 C CA . SER A 1 123 ? 58.635 -9.813 54.566 1.00 24.09 236 SER A CA 1
ATOM 998 C C . SER A 1 123 ? 58.006 -11.178 54.335 1.00 23.49 236 SER A C 1
ATOM 999 O O . SER A 1 123 ? 57.008 -11.532 54.959 1.00 25.26 236 SER A O 1
ATOM 1002 N N . ALA A 1 124 ? 58.602 -11.957 53.436 1.00 21.88 237 ALA A N 1
ATOM 1003 C CA . ALA A 1 124 ? 58.089 -13.283 53.147 1.00 20.72 237 ALA A CA 1
ATOM 1004 C C . ALA A 1 124 ? 59.195 -14.203 52.633 1.00 22.14 237 ALA A C 1
ATOM 1005 O O . ALA A 1 124 ? 60.212 -13.751 52.100 1.00 22.40 237 ALA A O 1
ATOM 1007 N N . ILE A 1 125 ? 58.987 -15.502 52.803 1.00 22.13 238 ILE A N 1
ATOM 1008 C CA . ILE A 1 125 ? 59.895 -16.486 52.257 1.00 20.45 238 ILE A CA 1
ATOM 1009 C C . ILE A 1 125 ? 59.029 -17.539 51.590 1.00 18.81 238 ILE A C 1
ATOM 1010 O O . ILE A 1 125 ? 57.970 -17.881 52.098 1.00 19.42 238 ILE A O 1
ATOM 1015 N N . THR A 1 126 ? 59.453 -18.013 50.424 1.00 20.68 239 THR A N 1
ATOM 1016 C CA . THR A 1 126 ? 58.778 -19.125 49.761 1.00 19.68 239 THR A CA 1
ATOM 1017 C C . THR A 1 126 ? 59.720 -20.320 49.746 1.00 19.71 239 THR A C 1
ATOM 1018 O O . THR A 1 126 ? 60.845 -20.216 49.259 1.00 23.13 239 THR A O 1
ATOM 1022 N N . VAL A 1 127 ? 59.262 -21.445 50.302 1.00 20.92 240 VAL A N 1
ATOM 1023 C CA . VAL A 1 127 ? 60.088 -22.637 50.454 1.00 21.94 240 VAL A CA 1
ATOM 1024 C C . VAL A 1 127 ? 59.719 -23.725 49.435 1.00 23.87 240 VAL A C 1
ATOM 1025 O O . VAL A 1 127 ? 58.629 -24.300 49.483 1.00 23.21 240 VAL A O 1
ATOM 1029 N N . PHE A 1 128 ? 60.644 -24.004 48.520 1.00 23.47 241 PHE A N 1
ATOM 1030 C CA . PHE A 1 128 ? 60.456 -25.055 47.535 1.00 23.63 241 PHE A CA 1
ATOM 1031 C C . PHE A 1 128 ? 60.922 -26.418 48.058 1.00 24.73 241 PHE A C 1
ATOM 1032 O O . PHE A 1 128 ? 61.429 -26.524 49.177 1.00 23.48 241 PHE A O 1
ATOM 1040 N N . PRO A 1 129 ? 60.734 -27.483 47.259 1.00 25.90 242 PRO A N 1
ATOM 1041 C CA . PRO A 1 129 ? 61.065 -28.834 47.724 1.00 26.25 242 PRO A CA 1
ATOM 1042 C C . PRO A 1 129 ? 62.506 -28.988 48.194 1.00 25.70 242 PRO A C 1
ATOM 1043 O O . PRO A 1 129 ? 63.433 -28.421 47.609 1.00 25.14 242 PRO A O 1
ATOM 1047 N N . GLN A 1 130 ? 62.683 -29.767 49.255 1.00 25.69 243 GLN A N 1
ATOM 1048 C CA . GLN A 1 130 ? 63.998 -30.001 49.836 1.00 26.92 243 GLN A CA 1
ATOM 1049 C C . GLN A 1 130 ? 64.838 -30.904 48.944 1.00 29.82 243 GLN A C 1
ATOM 1050 O O . GLN A 1 130 ? 64.316 -31.724 48.182 1.00 27.63 243 GLN A O 1
ATOM 1056 N N . ARG A 1 131 ? 66.147 -30.741 49.047 1.00 29.39 244 ARG A N 1
ATOM 1057 C CA . ARG A 1 131 ? 67.069 -31.600 48.339 1.00 29.69 244 ARG A CA 1
ATOM 1058 C C . ARG A 1 131 ? 66.822 -33.055 48.722 1.00 32.12 244 ARG A C 1
ATOM 1059 O O . ARG A 1 131 ? 66.645 -33.381 49.907 1.00 29.63 244 ARG A O 1
ATOM 1067 N N . SER A 1 132 ? 66.800 -33.924 47.715 1.00 31.04 245 SER A N 1
ATOM 1068 C CA . SER A 1 132 ? 66.711 -35.361 47.952 1.00 32.86 245 SER A CA 1
ATOM 1069 C C . SER A 1 132 ? 68.084 -35.995 47.774 1.00 35.08 245 SER A C 1
ATOM 1070 O O . SER A 1 132 ? 68.862 -36.100 48.724 1.00 35.03 245 SER A O 1
ATOM 1073 N N . ASP A 1 133 ? 68.389 -36.410 46.551 1.00 37.16 246 ASP A N 1
ATOM 1074 C CA . ASP A 1 133 ? 69.679 -37.024 46.285 1.00 38.50 246 ASP A CA 1
ATOM 1075 C C . ASP A 1 133 ? 70.675 -35.982 45.814 1.00 37.94 246 ASP A C 1
ATOM 1076 O O . ASP A 1 133 ? 71.866 -36.250 45.714 1.00 39.57 246 ASP A O 1
ATOM 1081 N N . GLY A 1 134 ? 70.183 -34.782 45.535 1.00 37.24 247 GLY A N 1
ATOM 1082 C CA . GLY A 1 134 ? 71.069 -33.713 45.119 1.00 36.25 247 GLY A CA 1
ATOM 1083 C C . GLY A 1 134 ? 71.179 -33.613 43.611 1.00 37.08 247 GLY A C 1
ATOM 1084 O O . GLY A 1 134 ? 71.879 -32.750 43.092 1.00 35.57 247 GLY A O 1
ATOM 1085 N N . LYS A 1 135 ? 70.492 -34.503 42.906 1.00 38.74 248 LYS A N 1
ATOM 1086 C CA . LYS A 1 135 ? 70.470 -34.463 41.448 1.00 42.63 248 LYS A CA 1
ATOM 1087 C C . LYS A 1 135 ? 69.133 -33.934 40.947 1.00 41.98 248 LYS A C 1
ATOM 1088 O O . LYS A 1 135 ? 68.885 -33.885 39.744 1.00 40.88 248 LYS A O 1
ATOM 1094 N N . HIS A 1 136 ? 68.271 -33.540 41.880 1.00 41.09 249 HIS A N 1
ATOM 1095 C CA . HIS A 1 136 ? 66.952 -33.042 41.527 1.00 39.92 249 HIS A CA 1
ATOM 1096 C C . HIS A 1 136 ? 66.650 -31.692 42.164 1.00 36.94 249 HIS A C 1
ATOM 1097 O O . HIS A 1 136 ? 65.490 -31.367 42.414 1.00 36.63 249 HIS A O 1
ATOM 1104 N N . ASP A 1 137 ? 67.695 -30.910 42.419 1.00 34.01 250 ASP A N 1
ATOM 1105 C CA . ASP A 1 137 ? 67.553 -29.651 43.147 1.00 31.86 250 ASP A CA 1
ATOM 1106 C C . ASP A 1 137 ? 66.631 -28.677 42.435 1.00 31.73 250 ASP A C 1
ATOM 1107 O O . ASP A 1 137 ? 66.657 -28.557 41.213 1.00 30.59 250 ASP A O 1
ATOM 1112 N N . PHE A 1 138 ? 65.812 -27.979 43.211 1.00 29.30 251 PHE A N 1
ATOM 1113 C CA . PHE A 1 138 ? 65.207 -26.750 42.734 1.00 27.56 251 PHE A CA 1
ATOM 1114 C C . PHE A 1 138 ? 66.181 -25.625 43.087 1.00 28.39 251 PHE A C 1
ATOM 1115 O O . PHE A 1 138 ? 66.737 -25.595 44.194 1.00 26.85 251 PHE A O 1
ATOM 1123 N N . ARG A 1 139 ? 66.417 -24.731 42.132 1.00 25.53 252 ARG A N 1
ATOM 1124 C CA . ARG A 1 139 ? 67.259 -23.557 42.350 1.00 25.27 252 ARG A CA 1
ATOM 1125 C C . ARG A 1 139 ? 66.671 -22.387 41.584 1.00 26.91 252 ARG A C 1
ATOM 1126 O O . ARG A 1 139 ? 66.096 -22.571 40.510 1.00 26.83 252 ARG A O 1
ATOM 1134 N N . LEU A 1 140 ? 66.815 -21.184 42.134 1.00 25.17 253 LEU A N 1
ATOM 1135 C CA . LEU A 1 140 ? 66.716 -19.973 41.331 1.00 26.56 253 LEU A CA 1
ATOM 1136 C C . LEU A 1 140 ? 68.124 -19.529 40.959 1.00 28.74 253 LEU A C 1
ATOM 1137 O O . LEU A 1 140 ? 68.998 -19.437 41.825 1.00 26.78 253 LEU A O 1
ATOM 1142 N N . TRP A 1 141 ? 68.347 -19.242 39.677 1.00 25.41 254 TRP A N 1
ATOM 1143 C CA . TRP A 1 141 ? 69.689 -18.892 39.231 1.00 26.52 254 TRP A CA 1
ATOM 1144 C C . TRP A 1 141 ? 69.985 -17.406 39.435 1.00 27.05 254 TRP A C 1
ATOM 1145 O O . TRP A 1 141 ? 71.144 -17.002 39.506 1.00 27.03 254 TRP A O 1
ATOM 1156 N N . ASN A 1 142 ? 68.934 -16.604 39.560 1.00 28.43 255 ASN A N 1
ATOM 1157 C CA . ASN A 1 142 ? 69.074 -15.196 39.910 1.00 26.99 255 ASN A CA 1
ATOM 1158 C C . ASN A 1 142 ? 69.649 -15.075 41.318 1.00 27.60 255 ASN A C 1
ATOM 1159 O O . ASN A 1 142 ? 69.473 -15.968 42.145 1.00 26.95 255 ASN A O 1
ATOM 1164 N N . SER A 1 143 ? 70.330 -13.963 41.587 1.00 27.92 256 SER A N 1
ATOM 1165 C CA . SER A 1 143 ? 70.787 -13.672 42.938 1.00 30.09 256 SER A CA 1
ATOM 1166 C C . SER A 1 143 ? 69.672 -12.955 43.700 1.00 30.36 256 SER A C 1
ATOM 1167 O O . SER A 1 143 ? 69.500 -13.168 44.900 1.00 30.66 256 SER A O 1
ATOM 1170 N N . GLN A 1 144 ? 68.920 -12.108 42.995 1.00 29.17 257 GLN A N 1
ATOM 1171 C CA . GLN A 1 144 ? 67.685 -11.535 43.522 1.00 29.88 257 GLN A CA 1
ATOM 1172 C C . GLN A 1 144 ? 66.530 -11.772 42.564 1.00 30.60 257 GLN A C 1
ATOM 1173 O O . GLN A 1 144 ? 66.744 -11.999 41.365 1.00 29.15 257 GLN A O 1
ATOM 1179 N N . LEU A 1 145 ? 65.307 -11.699 43.088 1.00 27.79 258 LEU A N 1
ATOM 1180 C CA . LEU A 1 145 ? 64.120 -11.895 42.266 1.00 28.69 258 LEU A CA 1
ATOM 1181 C C . LEU A 1 145 ? 64.021 -10.777 41.244 1.00 28.72 258 LEU A C 1
ATOM 1182 O O . LEU A 1 145 ? 63.747 -11.020 40.081 1.00 28.37 258 LEU A O 1
ATOM 1187 N N . ILE A 1 146 ? 64.251 -9.553 41.697 1.00 29.32 259 ILE A N 1
ATOM 1188 C CA . ILE A 1 146 ? 64.194 -8.395 40.828 1.00 32.45 259 ILE A CA 1
ATOM 1189 C C . ILE A 1 146 ? 65.555 -7.708 40.816 1.00 35.07 259 ILE A C 1
ATOM 1190 O O . ILE A 1 146 ? 66.090 -7.335 41.862 1.00 32.40 259 ILE A O 1
ATOM 1195 N N . ARG A 1 147 ? 66.113 -7.560 39.622 1.00 36.74 260 ARG A N 1
ATOM 1196 C CA . ARG A 1 147 ? 67.423 -6.949 39.449 1.00 40.57 260 ARG A CA 1
ATOM 1197 C C . ARG A 1 147 ? 67.480 -6.433 38.020 1.00 39.58 260 ARG A C 1
ATOM 1198 O O . ARG A 1 147 ? 66.897 -7.043 37.126 1.00 38.99 260 ARG A O 1
ATOM 1206 N N . TYR A 1 148 ? 68.167 -5.314 37.801 1.00 41.84 261 TYR A N 1
ATOM 1207 C CA . TYR A 1 148 ? 68.336 -4.792 36.443 1.00 43.91 261 TYR A CA 1
ATOM 1208 C C . TYR A 1 148 ? 69.490 -5.475 35.713 1.00 45.30 261 TYR A C 1
ATOM 1209 O O . TYR A 1 148 ? 70.492 -5.844 36.320 1.00 45.27 261 TYR A O 1
ATOM 1218 N N . ALA A 1 149 ? 69.338 -5.635 34.403 1.00 48.91 262 ALA A N 1
ATOM 1219 C CA . ALA A 1 149 ? 70.350 -6.290 33.583 1.00 52.96 262 ALA A CA 1
ATOM 1220 C C . ALA A 1 149 ? 71.632 -5.465 33.530 1.00 55.86 262 ALA A C 1
ATOM 1221 O O . ALA A 1 149 ? 71.628 -4.269 33.817 1.00 55.36 262 ALA A O 1
ATOM 1223 N N . GLY A 1 150 ? 72.730 -6.116 33.168 1.00 58.81 263 GLY A N 1
ATOM 1224 C CA . GLY A 1 150 ? 73.971 -5.399 32.950 1.00 62.42 263 GLY A CA 1
ATOM 1225 C C . GLY A 1 150 ? 74.564 -5.752 31.601 1.00 64.45 263 GLY A C 1
ATOM 1226 O O . GLY A 1 150 ? 74.693 -6.929 31.264 1.00 64.97 263 GLY A O 1
ATOM 1227 N N . TYR A 1 151 ? 74.926 -4.735 30.827 1.00 66.49 264 TYR A N 1
ATOM 1228 C CA . TYR A 1 151 ? 75.508 -4.951 29.508 1.00 68.79 264 TYR A CA 1
ATOM 1229 C C . TYR A 1 151 ? 76.921 -4.385 29.420 1.00 69.62 264 TYR A C 1
ATOM 1230 O O . TYR A 1 151 ? 77.208 -3.321 29.969 1.00 70.28 264 TYR A O 1
ATOM 1239 N N . THR A 1 157 ? 82.844 -0.596 28.782 1.00 85.06 270 THR A N 1
ATOM 1240 C CA . THR A 1 157 ? 81.963 0.209 29.619 1.00 85.52 270 THR A CA 1
ATOM 1241 C C . THR A 1 157 ? 80.649 -0.524 29.887 1.00 85.88 270 THR A C 1
ATOM 1242 O O . THR A 1 157 ? 80.389 -1.579 29.306 1.00 86.01 270 THR A O 1
ATOM 1246 N N . ILE A 1 158 ? 79.825 0.039 30.768 1.00 86.09 271 ILE A N 1
ATOM 1247 C CA . ILE A 1 158 ? 78.659 -0.668 31.294 1.00 85.98 271 ILE A CA 1
ATOM 1248 C C . ILE A 1 158 ? 77.337 -0.033 30.858 1.00 85.54 271 ILE A C 1
ATOM 1249 O O . ILE A 1 158 ? 77.281 1.154 30.535 1.00 85.61 271 ILE A O 1
ATOM 1254 N N . ARG A 1 159 ? 76.277 -0.838 30.848 1.00 84.92 272 ARG A N 1
ATOM 1255 C CA . ARG A 1 159 ? 74.916 -0.330 30.694 1.00 84.12 272 ARG A CA 1
ATOM 1256 C C . ARG A 1 159 ? 73.978 -1.160 31.570 1.00 83.19 272 ARG A C 1
ATOM 1257 O O . ARG A 1 159 ? 73.828 -2.365 31.364 1.00 83.13 272 ARG A O 1
ATOM 1265 N N . GLY A 1 160 ? 73.356 -0.511 32.551 1.00 82.15 273 GLY A N 1
ATOM 1266 C CA . GLY A 1 160 ? 72.511 -1.226 33.492 1.00 80.62 273 GLY A CA 1
ATOM 1267 C C . GLY A 1 160 ? 73.223 -1.531 34.797 1.00 79.78 273 GLY A C 1
ATOM 1268 O O . GLY A 1 160 ? 74.063 -0.755 35.250 1.00 79.32 273 GLY A O 1
ATOM 1269 N N . ASP A 1 161 ? 72.883 -2.661 35.407 1.00 79.34 274 ASP A N 1
ATOM 1270 C CA . ASP A 1 161 ? 73.516 -3.076 36.654 1.00 78.90 274 ASP A CA 1
ATOM 1271 C C . ASP A 1 161 ? 74.837 -3.775 36.356 1.00 78.41 274 ASP A C 1
ATOM 1272 O O . ASP A 1 161 ? 74.860 -4.924 35.913 1.00 78.87 274 ASP A O 1
ATOM 1277 N N . ALA A 1 162 ? 75.936 -3.074 36.609 1.00 77.51 275 ALA A N 1
ATOM 1278 C CA . ALA A 1 162 ? 77.257 -3.558 36.234 1.00 75.85 275 ALA A CA 1
ATOM 1279 C C . ALA A 1 162 ? 77.588 -4.872 36.929 1.00 74.92 275 ALA A C 1
ATOM 1280 O O . ALA A 1 162 ? 78.475 -5.605 36.493 1.00 75.97 275 ALA A O 1
ATOM 1282 N N . ALA A 1 163 ? 76.868 -5.170 38.006 1.00 72.62 276 ALA A N 1
ATOM 1283 C CA . ALA A 1 163 ? 77.141 -6.358 38.806 1.00 69.69 276 ALA A CA 1
ATOM 1284 C C . ALA A 1 163 ? 76.449 -7.602 38.259 1.00 68.31 276 ALA A C 1
ATOM 1285 O O . ALA A 1 163 ? 76.607 -8.695 38.803 1.00 67.74 276 ALA A O 1
ATOM 1287 N N . THR A 1 164 ? 75.673 -7.438 37.192 1.00 66.53 277 THR A N 1
ATOM 1288 C CA . THR A 1 164 ? 74.961 -8.568 36.603 1.00 64.69 277 THR A CA 1
ATOM 1289 C C . THR A 1 164 ? 75.358 -8.796 35.152 1.00 63.92 277 THR A C 1
ATOM 1290 O O . THR A 1 164 ? 74.768 -9.632 34.467 1.00 63.88 277 THR A O 1
ATOM 1294 N N . LEU A 1 165 ? 76.357 -8.048 34.689 1.00 62.52 278 LEU A N 1
ATOM 1295 C CA . LEU A 1 165 ? 76.872 -8.209 33.332 1.00 60.57 278 LEU A CA 1
ATOM 1296 C C . LEU A 1 165 ? 76.968 -9.690 32.983 1.00 58.10 278 LEU A C 1
ATOM 1297 O O . LEU A 1 165 ? 76.565 -10.114 31.898 1.00 57.80 278 LEU A O 1
ATOM 1302 N N . GLU A 1 166 ? 77.500 -10.472 33.914 1.00 55.72 279 GLU A N 1
ATOM 1303 C CA . GLU A 1 166 ? 77.683 -11.898 33.692 1.00 54.25 279 GLU A CA 1
ATOM 1304 C C . GLU A 1 166 ? 76.332 -12.604 33.582 1.00 53.20 279 GLU A C 1
ATOM 1305 O O . GLU A 1 166 ? 76.079 -13.325 32.615 1.00 53.08 279 GLU A O 1
ATOM 1311 N N . PHE A 1 167 ? 75.463 -12.388 34.569 1.00 51.12 280 PHE A N 1
ATOM 1312 C CA . PHE A 1 167 ? 74.174 -13.071 34.602 1.00 48.89 280 PHE A CA 1
ATOM 1313 C C . PHE A 1 167 ? 73.327 -12.664 33.405 1.00 47.18 280 PHE A C 1
ATOM 1314 O O . PHE A 1 167 ? 72.658 -13.500 32.797 1.00 46.90 280 PHE A O 1
ATOM 1322 N N . THR A 1 168 ? 73.368 -11.380 33.063 1.00 47.20 281 THR A N 1
ATOM 1323 C CA . THR A 1 168 ? 72.666 -10.884 31.885 1.00 47.82 281 THR A CA 1
ATOM 1324 C C . THR A 1 168 ? 73.117 -11.652 30.649 1.00 48.73 281 THR A C 1
ATOM 1325 O O . THR A 1 168 ? 72.301 -12.047 29.817 1.00 49.11 281 THR A O 1
ATOM 1329 N N . GLN A 1 169 ? 74.423 -11.865 30.538 1.00 50.05 282 GLN A N 1
ATOM 1330 C CA . GLN A 1 169 ? 74.983 -12.563 29.388 1.00 50.36 282 GLN A CA 1
ATOM 1331 C C . GLN A 1 169 ? 74.444 -13.983 29.357 1.00 49.40 282 GLN A C 1
ATOM 1332 O O . GLN A 1 169 ? 74.102 -14.506 28.298 1.00 49.85 282 GLN A O 1
ATOM 1338 N N . LEU A 1 170 ? 74.355 -14.597 30.534 1.00 48.57 283 LEU A N 1
ATOM 1339 C CA . LEU A 1 170 ? 73.804 -15.941 30.656 1.00 46.93 283 LEU A CA 1
ATOM 1340 C C . LEU A 1 170 ? 72.355 -16.008 30.181 1.00 45.22 283 LEU A C 1
ATOM 1341 O O . LEU A 1 170 ? 71.974 -16.933 29.468 1.00 44.48 283 LEU A O 1
ATOM 1346 N N . CYS A 1 171 ? 71.544 -15.034 30.581 1.00 43.44 284 CYS A N 1
ATOM 1347 C CA . CYS A 1 171 ? 70.149 -15.004 30.152 1.00 43.76 284 CYS A CA 1
ATOM 1348 C C . CYS A 1 171 ? 70.066 -14.965 28.631 1.00 44.93 284 CYS A C 1
ATOM 1349 O O . CYS A 1 171 ? 69.339 -15.746 28.014 1.00 42.91 284 CYS A O 1
ATOM 1352 N N . ILE A 1 172 ? 70.819 -14.047 28.036 1.00 46.06 285 ILE A N 1
ATOM 1353 C CA . ILE A 1 172 ? 70.913 -13.960 26.586 1.00 48.91 285 ILE A CA 1
ATOM 1354 C C . ILE A 1 172 ? 71.249 -15.322 25.986 1.00 50.33 285 ILE A C 1
ATOM 1355 O O . ILE A 1 172 ? 70.559 -15.800 25.087 1.00 50.54 285 ILE A O 1
ATOM 1360 N N . ASP A 1 173 ? 72.299 -15.955 26.499 1.00 52.51 286 ASP A N 1
ATOM 1361 C CA . ASP A 1 173 ? 72.717 -17.260 26.001 1.00 53.79 286 ASP A CA 1
ATOM 1362 C C . ASP A 1 173 ? 71.596 -18.286 26.116 1.00 54.38 286 ASP A C 1
ATOM 1363 O O . ASP A 1 173 ? 71.585 -19.286 25.398 1.00 54.80 286 ASP A O 1
ATOM 1368 N N . LEU A 1 174 ? 70.656 -18.039 27.024 1.00 53.52 287 LEU A N 1
ATOM 1369 C CA . LEU A 1 174 ? 69.556 -18.970 27.247 1.00 53.10 287 LEU A CA 1
ATOM 1370 C C . LEU A 1 174 ? 68.345 -18.663 26.373 1.00 53.70 287 LEU A C 1
ATOM 1371 O O . LEU A 1 174 ? 67.364 -19.412 26.372 1.00 53.41 287 LEU A O 1
ATOM 1376 N N . GLY A 1 175 ? 68.414 -17.560 25.635 1.00 53.90 288 GLY A N 1
ATOM 1377 C CA . GLY A 1 175 ? 67.360 -17.243 24.687 1.00 54.60 288 GLY A CA 1
ATOM 1378 C C . GLY A 1 175 ? 66.602 -15.975 25.023 1.00 55.20 288 GLY A C 1
ATOM 1379 O O . GLY A 1 175 ? 65.667 -15.595 24.317 1.00 56.28 288 GLY A O 1
ATOM 1380 N N . TRP A 1 176 ? 67.000 -15.314 26.105 1.00 55.38 289 TRP A N 1
ATOM 1381 C CA . TRP A 1 176 ? 66.358 -14.072 26.503 1.00 55.65 289 TRP A CA 1
ATOM 1382 C C . TRP A 1 176 ? 66.724 -12.982 25.508 1.00 58.22 289 TRP A C 1
ATOM 1383 O O . TRP A 1 176 ? 67.895 -12.809 25.178 1.00 57.59 289 TRP A O 1
ATOM 1394 N N . LYS A 1 177 ? 65.721 -12.252 25.029 1.00 61.73 290 LYS A N 1
ATOM 1395 C CA . LYS A 1 177 ? 65.962 -11.136 24.120 1.00 65.93 290 LYS A CA 1
ATOM 1396 C C . LYS A 1 177 ? 66.249 -9.857 24.895 1.00 68.20 290 LYS A C 1
ATOM 1397 O O . LYS A 1 177 ? 65.367 -9.296 25.547 1.00 68.20 290 LYS A O 1
ATOM 1403 N N . PRO A 1 178 ? 67.500 -9.382 24.830 1.00 70.38 291 PRO A N 1
ATOM 1404 C CA . PRO A 1 178 ? 67.943 -8.194 25.564 1.00 72.63 291 PRO A CA 1
ATOM 1405 C C . PRO A 1 178 ? 67.507 -6.869 24.941 1.00 75.25 291 PRO A C 1
ATOM 1406 O O . PRO A 1 178 ? 68.113 -6.398 23.978 1.00 75.62 291 PRO A O 1
ATOM 1410 N N . ARG A 1 179 ? 66.458 -6.268 25.493 1.00 77.33 292 ARG A N 1
ATOM 1411 C CA . ARG A 1 179 ? 66.266 -4.831 25.347 1.00 79.27 292 ARG A CA 1
ATOM 1412 C C . ARG A 1 179 ? 67.498 -4.232 26.016 1.00 79.76 292 ARG A C 1
ATOM 1413 O O . ARG A 1 179 ? 67.953 -4.749 27.034 1.00 81.15 292 ARG A O 1
ATOM 1421 N N . TYR A 1 180 ? 68.046 -3.160 25.455 1.00 79.27 293 TYR A N 1
ATOM 1422 C CA . TYR A 1 180 ? 69.338 -2.660 25.920 1.00 79.18 293 TYR A CA 1
ATOM 1423 C C . TYR A 1 180 ? 69.252 -1.393 26.766 1.00 77.84 293 TYR A C 1
ATOM 1424 O O . TYR A 1 180 ? 70.178 -0.582 26.773 1.00 78.20 293 TYR A O 1
ATOM 1433 N N . GLY A 1 181 ? 68.143 -1.228 27.481 1.00 75.49 294 GLY A N 1
ATOM 1434 C CA . GLY A 1 181 ? 67.994 -0.074 28.349 1.00 72.75 294 GLY A CA 1
ATOM 1435 C C . GLY A 1 181 ? 68.914 -0.145 29.553 1.00 71.12 294 GLY A C 1
ATOM 1436 O O . GLY A 1 181 ? 69.770 -1.025 29.638 1.00 71.28 294 GLY A O 1
ATOM 1437 N N . ARG A 1 182 ? 68.742 0.781 30.490 1.00 69.72 295 ARG A N 1
ATOM 1438 C CA . ARG A 1 182 ? 69.553 0.781 31.701 1.00 68.44 295 ARG A CA 1
ATOM 1439 C C . ARG A 1 182 ? 68.787 0.186 32.880 1.00 65.66 295 ARG A C 1
ATOM 1440 O O . ARG A 1 182 ? 69.377 -0.145 33.911 1.00 64.87 295 ARG A O 1
ATOM 1448 N N . PHE A 1 183 ? 67.474 0.054 32.721 1.00 62.64 296 PHE A N 1
ATOM 1449 C CA . PHE A 1 183 ? 66.626 -0.534 33.754 1.00 59.40 296 PHE A CA 1
ATOM 1450 C C . PHE A 1 183 ? 65.803 -1.704 33.215 1.00 57.10 296 PHE A C 1
ATOM 1451 O O . PHE A 1 183 ? 64.582 -1.737 33.379 1.00 56.78 296 PHE A O 1
ATOM 1459 N N . ASP A 1 184 ? 66.465 -2.658 32.570 1.00 54.34 297 ASP A N 1
ATOM 1460 C CA . ASP A 1 184 ? 65.780 -3.856 32.099 1.00 51.34 297 ASP A CA 1
ATOM 1461 C C . ASP A 1 184 ? 65.722 -4.878 33.222 1.00 48.16 297 ASP A C 1
ATOM 1462 O O . ASP A 1 184 ? 66.759 -5.347 33.692 1.00 47.73 297 ASP A O 1
ATOM 1467 N N . VAL A 1 185 ? 64.512 -5.223 33.651 1.00 44.70 298 VAL A N 1
ATOM 1468 C CA . VAL A 1 185 ? 64.354 -6.247 34.668 1.00 40.21 298 VAL A CA 1
ATOM 1469 C C . VAL A 1 185 ? 64.714 -7.599 34.082 1.00 38.36 298 VAL A C 1
ATOM 1470 O O . VAL A 1 185 ? 64.069 -8.080 33.145 1.00 37.36 298 VAL A O 1
ATOM 1474 N N . LEU A 1 186 ? 65.756 -8.207 34.635 1.00 35.94 299 LEU A N 1
ATOM 1475 C CA . LEU A 1 186 ? 66.166 -9.537 34.214 1.00 32.57 299 LEU A CA 1
ATOM 1476 C C . LEU A 1 186 ? 65.021 -10.507 34.439 1.00 32.23 299 LEU A C 1
ATOM 1477 O O . LEU A 1 186 ? 64.195 -10.315 35.334 1.00 31.39 299 LEU A O 1
ATOM 1482 N N . PRO A 1 187 ? 64.951 -11.560 33.616 1.00 28.06 300 PRO A N 1
ATOM 1483 C CA . PRO A 1 187 ? 63.963 -12.629 33.748 1.00 29.44 300 PRO A CA 1
ATOM 1484 C C . PRO A 1 187 ? 64.336 -13.537 34.917 1.00 29.57 300 PRO A C 1
ATOM 1485 O O . PRO A 1 187 ? 65.492 -13.543 35.365 1.00 28.20 300 PRO A O 1
ATOM 1489 N N . LEU A 1 188 ? 63.365 -14.304 35.399 1.00 28.21 301 LEU A N 1
ATOM 1490 C CA . LEU A 1 188 ? 63.647 -15.345 36.373 1.00 28.46 301 LEU A CA 1
ATOM 1491 C C . LEU A 1 188 ? 64.180 -16.548 35.616 1.00 29.93 301 LEU A C 1
ATOM 1492 O O . LEU A 1 18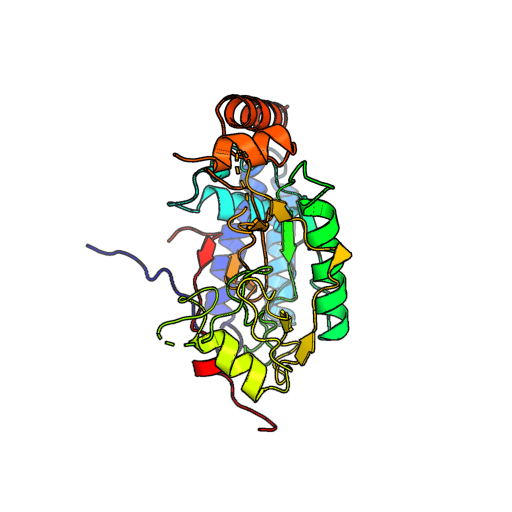8 ? 63.606 -16.965 34.599 1.00 30.45 301 LEU A O 1
ATOM 1497 N N . VAL A 1 189 ? 65.289 -17.093 36.102 1.00 27.43 302 VAL A N 1
ATOM 1498 C CA . VAL A 1 189 ? 65.850 -18.308 35.539 1.00 27.25 302 VAL A CA 1
ATOM 1499 C C . VAL A 1 189 ? 65.688 -19.455 36.532 1.00 27.66 302 VAL A C 1
ATOM 1500 O O . VAL A 1 189 ? 66.385 -19.520 37.554 1.00 23.87 302 VAL A O 1
ATOM 1504 N N . LEU A 1 190 ? 64.775 -20.365 36.220 1.00 27.50 303 LEU A N 1
ATOM 1505 C CA . LEU A 1 190 ? 64.271 -21.299 37.209 1.00 27.46 303 LEU A CA 1
ATOM 1506 C C . LEU A 1 190 ? 64.567 -22.752 36.882 1.00 29.29 303 LEU A C 1
ATOM 1507 O O . LEU A 1 190 ? 64.291 -23.227 35.786 1.00 31.12 303 LEU A O 1
ATOM 1512 N N . GLN A 1 191 ? 65.140 -23.452 37.854 1.00 28.89 304 GLN A N 1
ATOM 1513 C CA . GLN A 1 191 ? 65.478 -24.860 37.702 1.00 28.47 304 GLN A CA 1
ATOM 1514 C C . GLN A 1 191 ? 64.590 -25.686 38.623 1.00 29.84 304 GLN A C 1
ATOM 1515 O O . GLN A 1 191 ? 64.561 -25.466 39.836 1.00 29.92 304 GLN A O 1
ATOM 1521 N N . ALA A 1 192 ? 63.865 -26.633 38.044 1.00 29.38 305 ALA A N 1
ATOM 1522 C CA . ALA A 1 192 ? 63.003 -27.512 38.813 1.00 30.96 305 ALA A CA 1
ATOM 1523 C C . ALA A 1 192 ? 63.509 -28.943 38.722 1.00 33.69 305 ALA A C 1
ATOM 1524 O O . ALA A 1 192 ? 63.902 -29.412 37.650 1.00 32.88 305 ALA A O 1
ATOM 1526 N N . ASP A 1 193 ? 63.518 -29.628 39.861 1.00 35.20 306 ASP A N 1
ATOM 1527 C CA . ASP A 1 193 ? 63.805 -31.053 39.890 1.00 35.48 306 ASP A CA 1
ATOM 1528 C C . ASP A 1 193 ? 65.155 -31.408 39.245 1.00 36.20 306 ASP A C 1
ATOM 1529 O O . ASP A 1 193 ? 65.363 -32.538 38.810 1.00 36.61 306 ASP A O 1
ATOM 1534 N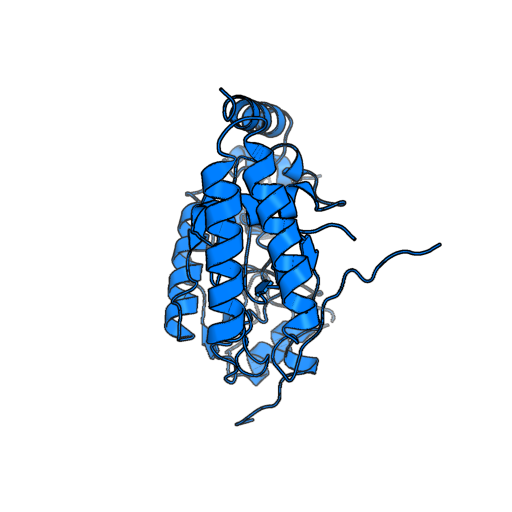 N . GLY A 1 194 ? 66.069 -30.445 39.185 1.00 34.23 307 GLY A N 1
ATOM 1535 C CA . GLY A 1 194 ? 67.389 -30.714 38.643 1.00 34.12 307 GLY A CA 1
ATOM 1536 C C . GLY A 1 194 ? 67.506 -30.520 37.135 1.00 35.10 307 GLY A C 1
ATOM 1537 O O . GLY A 1 194 ? 68.591 -30.637 36.574 1.00 35.01 307 GLY A O 1
ATOM 1538 N N . GLN A 1 195 ? 66.390 -30.216 36.486 1.00 36.34 308 GLN A N 1
ATOM 1539 C CA . GLN A 1 195 ? 66.348 -30.018 35.038 1.00 38.99 308 GLN A CA 1
ATOM 1540 C C . GLN A 1 195 ? 67.123 -28.769 34.622 1.00 38.40 308 GLN A C 1
ATOM 1541 O O . GLN A 1 195 ? 67.489 -27.955 35.466 1.00 35.41 308 GLN A O 1
ATOM 1547 N N . ASP A 1 196 ? 67.364 -28.606 33.319 1.00 37.74 309 ASP A N 1
ATOM 1548 C CA . ASP A 1 196 ? 67.931 -27.349 32.833 1.00 36.90 309 ASP A CA 1
ATOM 1549 C C . ASP A 1 196 ? 66.967 -26.226 33.203 1.00 35.56 309 ASP A C 1
ATOM 1550 O O . ASP A 1 196 ? 65.751 -26.420 33.227 1.00 35.69 309 ASP A O 1
ATOM 1555 N N . PRO A 1 197 ? 67.499 -25.033 33.486 1.00 34.94 310 PRO A N 1
ATOM 1556 C CA . PRO A 1 197 ? 66.662 -23.896 33.881 1.00 36.15 310 PRO A CA 1
ATOM 1557 C C . PRO A 1 197 ? 65.781 -23.419 32.733 1.00 37.35 310 PRO A C 1
ATOM 1558 O O . PRO A 1 197 ? 66.101 -23.650 31.571 1.00 36.04 310 PRO A O 1
ATOM 1562 N N . GLU A 1 198 ? 64.678 -22.751 33.065 1.00 36.96 311 GLU A N 1
ATOM 1563 C CA . GLU A 1 198 ? 63.820 -22.130 32.058 1.00 38.04 311 GLU A CA 1
ATOM 1564 C C . GLU A 1 198 ? 63.708 -20.628 32.318 1.00 37.61 311 GLU A C 1
ATOM 1565 O O . GLU A 1 198 ? 63.823 -20.183 33.461 1.00 36.61 311 GLU A O 1
ATOM 1571 N N . VAL A 1 199 ? 63.502 -19.848 31.260 1.00 35.27 312 VAL A N 1
ATOM 1572 C CA . VAL A 1 199 ? 63.514 -18.389 31.373 1.00 35.16 312 VAL A CA 1
ATOM 1573 C C . VAL A 1 199 ? 62.099 -17.812 31.405 1.00 35.49 312 VAL A C 1
ATOM 1574 O O . VAL A 1 199 ? 61.294 -18.081 30.517 1.00 33.02 312 VAL A O 1
ATOM 1578 N N . PHE A 1 200 ? 61.805 -17.013 32.430 1.00 32.76 313 PHE A N 1
ATOM 1579 C CA . PHE A 1 200 ? 60.472 -16.434 32.601 1.00 32.05 313 PHE A CA 1
ATOM 1580 C C . PHE A 1 200 ? 60.560 -14.930 32.808 1.00 31.65 313 PHE A C 1
ATOM 1581 O O . PHE A 1 200 ? 61.080 -14.472 33.828 1.00 30.23 313 PHE A O 1
ATOM 1589 N N . GLU A 1 201 ? 60.036 -14.161 31.860 1.00 29.78 314 GLU A N 1
ATOM 1590 C CA . GLU A 1 201 ? 59.901 -12.724 32.060 1.00 32.06 314 GLU A CA 1
ATOM 1591 C C . GLU A 1 201 ? 59.001 -12.511 33.271 1.00 31.86 314 GLU A C 1
ATOM 1592 O O . GLU A 1 201 ? 57.977 -13.169 33.399 1.00 31.41 314 GLU A O 1
ATOM 1598 N N . ILE A 1 202 ? 59.387 -11.599 34.157 1.00 30.80 315 ILE A N 1
ATOM 1599 C CA . ILE A 1 202 ? 58.503 -11.171 35.232 1.00 31.55 315 ILE A CA 1
ATOM 1600 C C . ILE A 1 202 ? 57.481 -10.168 34.686 1.00 33.73 315 ILE A C 1
ATOM 1601 O O . ILE A 1 202 ? 57.852 -9.142 34.122 1.00 33.80 315 ILE A O 1
ATOM 1606 N N . PRO A 1 203 ? 56.179 -10.451 34.858 1.00 34.59 316 PRO A N 1
ATOM 1607 C CA . PRO A 1 203 ? 55.144 -9.497 34.441 1.00 35.09 316 PRO A CA 1
ATOM 1608 C C . PRO A 1 203 ? 55.412 -8.094 34.984 1.00 36.35 316 PRO A C 1
ATOM 1609 O O . PRO A 1 203 ? 55.456 -7.881 36.198 1.00 35.82 316 PRO A O 1
ATOM 1613 N N . PRO A 1 204 ? 55.600 -7.120 34.077 1.00 36.28 317 PRO A N 1
ATOM 1614 C CA . PRO A 1 204 ? 56.036 -5.764 34.425 1.00 36.28 317 PRO A CA 1
ATOM 1615 C C . PRO A 1 204 ? 55.177 -5.135 35.512 1.00 36.77 317 PRO A C 1
ATOM 1616 O O . PRO A 1 204 ? 55.663 -4.352 36.331 1.00 36.83 317 PRO A O 1
ATOM 1620 N N . ASP A 1 205 ? 53.899 -5.488 35.516 1.00 36.57 318 ASP A N 1
ATOM 1621 C CA . ASP A 1 205 ? 52.958 -4.928 36.474 1.00 39.16 318 ASP A CA 1
ATOM 1622 C C . ASP A 1 205 ? 53.268 -5.421 37.889 1.00 38.89 318 ASP A C 1
ATOM 1623 O O . ASP A 1 205 ? 52.830 -4.821 38.872 1.00 38.69 318 ASP A O 1
ATOM 1628 N N . LEU A 1 206 ? 54.021 -6.514 37.990 1.00 38.19 319 LEU A N 1
ATOM 1629 C CA . LEU A 1 206 ? 54.414 -7.045 39.298 1.00 38.64 319 LEU A CA 1
ATOM 1630 C C . LEU A 1 206 ? 55.591 -6.289 39.907 1.00 39.38 319 LEU A C 1
ATOM 1631 O O . LEU A 1 206 ? 55.872 -6.426 41.100 1.00 39.80 319 LEU A O 1
ATOM 1636 N N . VAL A 1 207 ? 56.283 -5.497 39.089 1.00 38.91 320 VAL A N 1
ATOM 1637 C CA . VAL A 1 207 ? 57.496 -4.815 39.533 1.00 39.32 320 VAL A CA 1
ATOM 1638 C C . VAL A 1 207 ? 57.261 -3.352 39.907 1.00 40.21 320 VAL A C 1
ATOM 1639 O O . VAL A 1 207 ? 57.109 -2.495 39.037 1.00 40.78 320 VAL A O 1
ATOM 1643 N N . LEU A 1 208 ? 57.247 -3.071 41.205 1.00 40.51 321 LEU A N 1
ATOM 1644 C CA . LEU A 1 208 ? 57.083 -1.709 41.695 1.00 43.37 321 LEU A CA 1
ATOM 1645 C C . LEU A 1 208 ? 58.423 -0.982 41.647 1.00 45.50 321 LEU A C 1
ATOM 1646 O O . LEU A 1 208 ? 59.429 -1.482 42.151 1.00 43.81 321 LEU A O 1
ATOM 1651 N N . GLU A 1 209 ? 58.432 0.205 41.046 1.00 47.71 322 GLU A N 1
ATOM 1652 C CA . GLU A 1 209 ? 59.638 1.020 40.997 1.00 50.38 322 GLU A CA 1
ATOM 1653 C C . GLU A 1 209 ? 59.408 2.398 41.601 1.00 53.16 322 GLU A C 1
ATOM 1654 O O . GLU A 1 209 ? 58.372 3.019 41.373 1.00 53.43 322 GLU A O 1
ATOM 1660 N N . VAL A 1 210 ? 60.379 2.862 42.379 1.00 55.67 323 VAL A N 1
ATOM 1661 C CA . VAL A 1 210 ? 60.355 4.215 42.911 1.00 58.44 323 VAL A CA 1
ATOM 1662 C C . VAL A 1 210 ? 61.074 5.135 41.935 1.00 60.94 323 VAL A C 1
ATOM 1663 O O . VAL A 1 210 ? 62.252 4.938 41.637 1.00 60.91 323 VAL A O 1
ATOM 1667 N N . THR A 1 211 ? 60.359 6.135 41.432 1.00 63.70 324 THR A N 1
ATOM 1668 C CA . THR A 1 211 ? 60.941 7.074 40.485 1.00 66.59 324 THR A CA 1
ATOM 1669 C C . THR A 1 211 ? 61.468 8.293 41.232 1.00 67.77 324 THR A C 1
ATOM 1670 O O . THR A 1 211 ? 60.738 8.950 41.972 1.00 68.29 324 THR A O 1
ATOM 1674 N N . MET A 1 212 ? 62.747 8.588 41.036 1.00 69.63 325 MET A N 1
ATOM 1675 C CA . MET A 1 212 ? 63.437 9.558 41.875 1.00 72.42 325 MET A CA 1
ATOM 1676 C C . MET A 1 212 ? 63.045 10.999 41.571 1.00 73.04 325 MET A C 1
ATOM 1677 O O . MET A 1 212 ? 62.980 11.410 40.412 1.00 73.52 325 MET A O 1
ATOM 1682 N N . GLU A 1 213 ? 62.784 11.762 42.628 1.00 72.67 326 GLU A N 1
ATOM 1683 C CA . GLU A 1 213 ? 62.450 13.174 42.495 1.00 72.05 326 GLU A CA 1
ATOM 1684 C C . GLU A 1 213 ? 63.023 13.963 43.669 1.00 72.17 326 GLU A C 1
ATOM 1685 O O . GLU A 1 213 ? 63.777 13.428 44.484 1.00 72.28 326 GLU A O 1
ATOM 1691 N N . TRP A 1 219 ? 63.426 18.492 39.692 1.00 74.44 332 TRP A N 1
ATOM 1692 C CA . TRP A 1 219 ? 64.158 19.405 38.825 1.00 74.10 332 TRP A CA 1
ATOM 1693 C C . TRP A 1 219 ? 65.296 18.689 38.098 1.00 74.52 332 TRP A C 1
ATOM 1694 O O . TRP A 1 219 ? 65.995 19.285 37.277 1.00 74.67 332 TRP A O 1
ATOM 1705 N N . GLU A 1 222 ? 64.850 14.575 36.072 1.00 88.53 335 GLU A N 1
ATOM 1706 C CA . GLU A 1 222 ? 64.905 14.571 34.614 1.00 88.45 335 GLU A CA 1
ATOM 1707 C C . GLU A 1 222 ? 65.897 13.530 34.107 1.00 87.77 335 GLU A C 1
ATOM 1708 O O . GLU A 1 222 ? 65.836 13.111 32.949 1.00 87.97 335 GLU A O 1
ATOM 1714 N N . LEU A 1 223 ? 66.810 13.119 34.981 1.00 86.56 336 LEU A N 1
ATOM 1715 C CA . LEU A 1 223 ? 67.840 12.149 34.626 1.00 84.94 336 LEU A CA 1
ATOM 1716 C C . LEU A 1 223 ? 67.220 10.812 34.228 1.00 83.73 336 LEU A C 1
ATOM 1717 O O . LEU A 1 223 ? 67.877 9.971 33.612 1.00 83.43 336 LEU A O 1
ATOM 1722 N N . GLY A 1 224 ? 65.955 10.621 34.590 1.00 81.94 337 GLY A N 1
ATOM 1723 C CA . GLY A 1 224 ? 65.280 9.374 34.278 1.00 79.73 337 GLY A CA 1
ATOM 1724 C C . GLY A 1 224 ? 65.744 8.244 35.175 1.00 77.75 337 GLY A C 1
ATOM 1725 O O . GLY A 1 224 ? 65.883 7.105 34.733 1.00 78.40 337 GLY A O 1
ATOM 1726 N N . LEU A 1 225 ? 65.989 8.563 36.441 1.00 75.73 338 LEU A N 1
ATOM 1727 C CA . LEU A 1 225 ? 66.490 7.581 37.394 1.00 73.18 338 LEU A CA 1
ATOM 1728 C C . LEU A 1 225 ? 65.357 6.916 38.169 1.00 70.65 338 LEU A C 1
ATOM 1729 O O . LEU A 1 225 ? 64.442 7.585 38.657 1.00 70.93 338 LEU A O 1
ATOM 1734 N N . LYS A 1 226 ? 65.426 5.594 38.282 1.00 67.32 339 LYS A N 1
ATOM 1735 C CA . LYS A 1 226 ? 64.463 4.844 39.076 1.00 62.96 339 LYS A CA 1
ATOM 1736 C C . LYS A 1 226 ? 65.104 3.585 39.642 1.00 60.93 339 LYS A C 1
ATOM 1737 O O . LYS A 1 226 ? 66.213 3.213 39.255 1.00 61.21 339 LYS A O 1
ATOM 1743 N N . TRP A 1 227 ? 64.406 2.936 40.569 1.00 58.29 340 TRP A N 1
ATOM 1744 C CA . TRP A 1 227 ? 64.903 1.712 41.181 1.00 54.07 340 TRP A CA 1
ATOM 1745 C C . TRP A 1 227 ? 63.738 0.880 41.715 1.00 51.18 340 TRP A C 1
ATOM 1746 O O . TRP A 1 227 ? 62.670 1.413 42.022 1.00 50.22 340 TRP A O 1
ATOM 1757 N N . TYR A 1 228 ? 63.942 -0.428 41.823 1.00 47.84 341 TYR A N 1
ATOM 1758 C CA . TYR A 1 228 ? 62.872 -1.317 42.252 1.00 44.11 341 TYR A CA 1
ATOM 1759 C C . TYR A 1 228 ? 62.712 -1.310 43.768 1.00 41.41 341 TYR A C 1
ATOM 1760 O O . TYR A 1 228 ? 63.684 -1.165 44.506 1.00 41.19 341 TYR A O 1
ATOM 1769 N N . ALA A 1 229 ? 61.471 -1.472 44.214 1.00 39.94 342 ALA A N 1
ATOM 1770 C CA . ALA A 1 229 ? 61.110 -1.363 45.624 1.00 37.62 342 ALA A CA 1
ATOM 1771 C C . ALA A 1 229 ? 61.408 -2.615 46.448 1.00 35.20 342 ALA A C 1
ATOM 1772 O O . ALA A 1 229 ? 61.650 -2.516 47.649 1.00 36.23 342 ALA A O 1
ATOM 1774 N N . LEU A 1 230 ? 61.373 -3.785 45.812 1.00 33.73 343 LEU A N 1
ATOM 1775 C CA . LEU A 1 230 ? 61.434 -5.056 46.536 1.00 31.55 343 LEU A CA 1
ATOM 1776 C C . LEU A 1 230 ? 62.801 -5.740 46.479 1.00 32.59 343 LEU A C 1
ATOM 1777 O O . LEU A 1 230 ? 63.171 -6.325 45.463 1.00 31.56 343 LEU A O 1
ATOM 1782 N N . PRO A 1 231 ? 63.561 -5.687 47.580 1.00 30.88 344 PRO A N 1
ATOM 1783 C CA . PRO A 1 231 ? 64.838 -6.397 47.660 1.00 30.32 344 PRO A CA 1
ATOM 1784 C C . PRO A 1 231 ? 64.653 -7.842 48.122 1.00 29.24 344 PRO A C 1
ATOM 1785 O O . PRO A 1 231 ? 64.317 -8.099 49.278 1.00 25.82 344 PRO A O 1
ATOM 1789 N N . ALA A 1 232 ? 64.864 -8.784 47.209 1.00 27.50 345 ALA A N 1
ATOM 1790 C CA . ALA A 1 232 ? 64.565 -10.176 47.498 1.00 26.17 345 ALA A CA 1
ATOM 1791 C C . ALA A 1 232 ? 65.719 -11.112 47.142 1.00 27.08 345 ALA A C 1
ATOM 1792 O O . ALA A 1 232 ? 66.095 -11.244 45.973 1.00 28.86 345 ALA A O 1
ATOM 1794 N N . VAL A 1 233 ? 66.266 -11.783 48.152 1.00 23.59 346 VAL A N 1
ATOM 1795 C CA . VAL A 1 233 ? 67.361 -12.713 47.938 1.00 22.34 346 VAL A CA 1
ATOM 1796 C C . VAL A 1 233 ? 66.833 -14.017 47.375 1.00 24.26 346 VAL A C 1
ATOM 1797 O O . VAL A 1 233 ? 65.959 -14.651 47.967 1.00 24.31 346 VAL A O 1
ATOM 1801 N N . ALA A 1 234 ? 67.372 -14.424 46.231 1.00 22.89 347 ALA A N 1
ATOM 1802 C CA . ALA A 1 234 ? 66.800 -15.543 45.501 1.00 24.53 347 ALA A CA 1
ATOM 1803 C C . ALA A 1 234 ? 67.614 -16.821 45.612 1.00 24.36 347 ALA A C 1
ATOM 1804 O O . ALA A 1 234 ? 67.121 -17.888 45.259 1.00 28.25 347 ALA A O 1
ATOM 1806 N N . ASN A 1 235 ? 68.855 -16.726 46.088 1.00 23.18 348 ASN A N 1
ATOM 1807 C CA . ASN A 1 235 ? 69.843 -17.758 45.778 1.00 24.63 348 ASN A CA 1
ATOM 1808 C C . ASN A 1 235 ? 70.481 -18.477 46.969 1.00 24.77 348 ASN A C 1
ATOM 1809 O O . ASN A 1 235 ? 71.470 -19.194 46.803 1.00 24.27 348 ASN A O 1
ATOM 1814 N N . MET A 1 236 ? 69.935 -18.298 48.165 1.00 23.11 349 MET A N 1
ATOM 1815 C CA . MET A 1 236 ? 70.500 -18.989 49.318 1.00 21.80 349 MET A CA 1
ATOM 1816 C C . MET A 1 236 ? 69.791 -20.300 49.608 1.00 20.95 349 MET A C 1
ATOM 1817 O O . MET A 1 236 ? 68.784 -20.638 48.974 1.00 22.08 349 MET A O 1
ATOM 1822 N N . LEU A 1 237 ? 70.351 -21.057 50.547 1.00 19.85 350 LEU A N 1
ATOM 1823 C CA . LEU A 1 237 ? 69.867 -22.391 50.879 1.00 20.80 350 LEU A CA 1
ATOM 1824 C C . LEU A 1 237 ? 69.497 -22.396 52.359 1.00 21.18 350 LEU A C 1
ATOM 1825 O O . LEU A 1 237 ? 70.275 -21.920 53.190 1.00 21.82 350 LEU A O 1
ATOM 1830 N N . LEU A 1 238 ? 68.320 -22.929 52.682 1.00 21.59 351 LEU A N 1
ATOM 1831 C CA . LEU A 1 238 ? 67.919 -23.087 54.081 1.00 21.84 351 LEU A CA 1
ATOM 1832 C C . LEU A 1 238 ? 68.280 -24.467 54.590 1.00 23.80 351 LEU A C 1
ATOM 1833 O O . LEU A 1 238 ? 67.874 -25.491 54.028 1.00 22.91 351 LEU A O 1
ATOM 1838 N N . GLU A 1 239 ? 69.063 -24.484 55.660 1.00 21.89 352 GLU A N 1
ATOM 1839 C CA . GLU A 1 239 ? 69.394 -25.721 56.329 1.00 22.66 352 GLU A CA 1
ATOM 1840 C C . GLU A 1 239 ? 68.592 -25.810 57.618 1.00 24.01 352 GLU A C 1
ATOM 1841 O O . GLU A 1 239 ? 68.479 -24.832 58.355 1.00 23.75 352 GLU A O 1
ATOM 1847 N N . VAL A 1 240 ? 68.034 -26.985 57.879 1.00 26.13 353 VAL A N 1
ATOM 1848 C CA . VAL A 1 240 ? 67.306 -27.224 59.118 1.00 27.88 353 VAL A CA 1
ATOM 1849 C C . VAL A 1 240 ? 67.210 -28.710 59.416 1.00 27.79 353 VAL A C 1
ATOM 1850 O O . VAL A 1 240 ? 66.743 -29.492 58.580 1.00 28.54 353 VAL A O 1
ATOM 1854 N N . GLY A 1 241 ? 67.669 -29.096 60.606 1.00 27.93 354 GLY A N 1
ATOM 1855 C CA . GLY A 1 241 ? 67.594 -30.486 61.019 1.00 27.07 354 GLY A CA 1
ATOM 1856 C C . GLY A 1 241 ? 68.219 -31.432 60.009 1.00 28.30 354 GLY A C 1
ATOM 1857 O O . GLY A 1 241 ? 67.779 -32.570 59.859 1.00 27.20 354 GLY A O 1
ATOM 1858 N N . GLY A 1 242 ? 69.244 -30.959 59.309 1.00 29.45 355 GLY A N 1
ATOM 1859 C CA . GLY A 1 242 ? 69.968 -31.817 58.388 1.00 27.53 355 GLY A CA 1
ATOM 1860 C C . GLY A 1 242 ? 69.349 -31.825 57.006 1.00 27.51 355 GLY A C 1
ATOM 1861 O O . GLY A 1 242 ? 69.908 -32.405 56.074 1.00 31.00 355 GLY A O 1
ATOM 1862 N N . LEU A 1 243 ? 68.193 -31.186 56.871 1.00 25.80 356 LEU A N 1
ATOM 1863 C CA . LEU A 1 243 ? 67.558 -31.028 55.564 1.00 26.01 356 LEU A CA 1
ATOM 1864 C C . LEU A 1 243 ? 68.069 -29.763 54.881 1.00 26.72 356 LEU A C 1
ATOM 1865 O O . LEU A 1 243 ? 68.415 -28.779 55.540 1.00 24.27 356 LEU A O 1
ATOM 1870 N N . GLU A 1 244 ? 68.116 -29.790 53.554 1.00 24.87 357 GLU A N 1
ATOM 1871 C CA . GLU A 1 244 ? 68.586 -28.641 52.800 1.00 24.47 357 GLU A CA 1
ATOM 1872 C C . GLU A 1 244 ? 67.531 -28.198 51.784 1.00 25.40 357 GLU A C 1
ATOM 1873 O O . GLU A 1 244 ? 66.993 -29.024 51.039 1.00 23.70 357 GLU A O 1
ATOM 1879 N N . PHE A 1 245 ? 67.239 -26.900 51.779 1.00 21.67 358 PHE A N 1
ATOM 1880 C CA . PHE A 1 245 ? 66.296 -26.303 50.833 1.00 22.50 358 PHE A CA 1
ATOM 1881 C C . PHE A 1 245 ? 67.038 -25.346 49.913 1.00 21.69 358 PHE A C 1
ATOM 1882 O O . PHE A 1 245 ? 67.176 -24.165 50.217 1.00 22.09 358 PHE A O 1
ATOM 1890 N N . PRO A 1 246 ? 67.543 -25.850 48.774 1.00 20.95 359 PRO A N 1
ATOM 1891 C CA . PRO A 1 246 ? 68.390 -25.026 47.897 1.00 21.66 359 PRO A CA 1
ATOM 1892 C C . PRO A 1 246 ? 67.626 -23.901 47.189 1.00 21.17 359 PRO A C 1
ATOM 1893 O O . PRO A 1 246 ? 68.235 -23.038 46.541 1.00 22.48 359 PRO A O 1
ATOM 1897 N N . ALA A 1 247 ? 66.301 -23.934 47.279 1.00 22.80 360 ALA A N 1
ATOM 1898 C CA . ALA A 1 247 ? 65.450 -22.895 46.691 1.00 23.49 360 ALA A CA 1
ATOM 1899 C C . ALA A 1 247 ? 64.476 -22.363 47.738 1.00 23.27 360 ALA A C 1
ATOM 1900 O O . ALA A 1 247 ? 63.522 -23.045 48.124 1.00 21.54 360 ALA A O 1
ATOM 1902 N N . CYS A 1 248 ? 64.708 -21.136 48.184 1.00 24.77 361 CYS A N 1
ATOM 1903 C CA . CYS A 1 248 ? 63.906 -20.560 49.251 1.00 24.28 361 CYS A CA 1
ATOM 1904 C C . CYS A 1 248 ? 64.055 -19.057 49.232 1.00 23.93 361 CYS A C 1
ATOM 1905 O O . CYS A 1 248 ? 64.624 -18.475 50.155 1.00 24.11 361 CYS A O 1
ATOM 1908 N N . PRO A 1 249 ? 63.532 -18.399 48.183 1.00 21.64 362 PRO A N 1
ATOM 1909 C CA . PRO A 1 249 ? 63.665 -16.944 48.082 1.00 21.01 362 PRO A CA 1
ATOM 1910 C C . PRO A 1 249 ? 62.968 -16.240 49.242 1.00 21.58 362 PRO A C 1
ATOM 1911 O O . PRO A 1 249 ? 61.934 -16.693 49.713 1.00 19.96 362 PRO A O 1
ATOM 1915 N N . PHE A 1 250 ? 63.539 -15.121 49.685 1.00 21.89 363 PHE A N 1
ATOM 1916 C CA . PHE A 1 250 ? 62.931 -14.322 50.738 1.00 23.62 363 PHE A CA 1
ATOM 1917 C C . PHE A 1 250 ? 63.182 -12.844 50.465 1.00 21.64 363 PHE A C 1
ATOM 1918 O O . PHE A 1 250 ? 64.058 -12.489 49.684 1.00 21.90 363 PHE A O 1
ATOM 1926 N N . ASN A 1 251 ? 62.418 -11.973 51.110 1.00 22.92 364 ASN A N 1
ATOM 1927 C CA . ASN A 1 251 ? 62.646 -10.544 50.936 1.00 22.18 364 ASN A CA 1
ATOM 1928 C C . ASN A 1 251 ? 62.456 -9.794 52.240 1.00 25.41 364 ASN A C 1
ATOM 1929 O O . ASN A 1 251 ? 61.759 -10.258 53.148 1.00 24.05 364 ASN A O 1
ATOM 1934 N N . GLY A 1 252 ? 63.067 -8.619 52.310 1.00 25.98 365 GLY A N 1
ATOM 1935 C CA . GLY A 1 252 ? 62.725 -7.665 53.344 1.00 26.75 365 GLY A CA 1
ATOM 1936 C C . GLY A 1 252 ? 62.363 -6.358 52.678 1.00 29.45 365 GLY A C 1
ATOM 1937 O O . GLY A 1 252 ? 61.655 -6.343 51.673 1.00 26.63 365 GLY A O 1
ATOM 1938 N N . TRP A 1 253 ? 62.845 -5.257 53.245 1.00 31.63 366 TRP A N 1
ATOM 1939 C CA . TRP A 1 253 ? 62.764 -3.956 52.596 1.00 34.21 366 TRP A CA 1
ATOM 1940 C C . TRP A 1 253 ? 64.102 -3.238 52.769 1.00 35.91 366 TRP A C 1
ATOM 1941 O O . TRP A 1 253 ? 64.947 -3.675 53.547 1.00 34.14 366 TRP A O 1
ATOM 1952 N N . TYR A 1 254 ? 64.292 -2.144 52.040 1.00 38.97 367 TYR A N 1
ATOM 1953 C CA . TYR A 1 254 ? 65.563 -1.431 52.055 1.00 42.87 367 TYR A CA 1
ATOM 1954 C C . TYR A 1 254 ? 65.873 -0.784 53.395 1.00 44.84 367 TYR A C 1
ATOM 1955 O O . TYR A 1 254 ? 64.971 -0.471 54.168 1.00 43.69 367 TYR A O 1
ATOM 1964 N N . MET A 1 255 ? 67.164 -0.597 53.652 1.00 48.40 368 MET A N 1
ATOM 1965 C CA . MET A 1 255 ? 67.646 0.205 54.772 1.00 52.62 368 MET A CA 1
ATOM 1966 C C . MET A 1 255 ? 67.629 1.684 54.409 1.00 55.12 368 MET A C 1
ATOM 1967 O O . MET A 1 255 ? 67.182 2.528 55.196 1.00 55.54 368 MET A O 1
ATOM 1972 N N . GLY A 1 256 ? 68.120 1.986 53.209 1.00 56.36 369 GLY A N 1
ATOM 1973 C CA . GLY A 1 256 ? 68.218 3.363 52.763 1.00 57.57 369 GLY A CA 1
ATOM 1974 C C . GLY A 1 256 ? 69.635 3.735 52.368 1.00 58.21 369 GLY A C 1
ATOM 1975 O O . GLY A 1 256 ? 70.588 3.446 53.095 1.00 59.47 369 GLY A O 1
ATOM 1976 N N . ASN A 1 300 ? 71.631 15.091 48.870 1.00 90.45 413 ASN A N 1
ATOM 1977 C CA . ASN A 1 300 ? 71.800 14.570 47.519 1.00 89.93 413 ASN A CA 1
ATOM 1978 C C . ASN A 1 300 ? 71.064 13.245 47.339 1.00 89.13 413 ASN A C 1
ATOM 1979 O O . ASN A 1 300 ? 70.809 12.814 46.214 1.00 89.30 413 ASN A O 1
ATOM 1984 N N . VAL A 1 301 ? 70.723 12.606 48.455 1.00 88.33 414 VAL A N 1
ATOM 1985 C CA . VAL A 1 301 ? 69.977 11.352 48.424 1.00 86.69 414 VAL A CA 1
ATOM 1986 C C . VAL A 1 301 ? 68.477 11.610 48.294 1.00 85.79 414 VAL A C 1
ATOM 1987 O O . VAL A 1 301 ? 67.778 11.799 49.292 1.00 85.39 414 VAL A O 1
ATOM 1991 N N . ALA A 1 302 ? 67.990 11.617 47.056 1.00 84.37 415 ALA A N 1
ATOM 1992 C CA . ALA A 1 302 ? 66.566 11.784 46.790 1.00 83.08 415 ALA A CA 1
ATOM 1993 C C . ALA A 1 302 ? 65.839 10.464 47.022 1.00 82.24 415 ALA A C 1
ATOM 1994 O O . ALA A 1 302 ? 64.629 10.361 46.817 1.00 81.74 415 ALA A O 1
ATOM 1996 N N . VAL A 1 303 ? 66.594 9.457 47.450 1.00 81.45 416 VAL A N 1
ATOM 1997 C CA . VAL A 1 303 ? 66.042 8.138 47.727 1.00 80.50 416 VAL A CA 1
ATOM 1998 C C . VAL A 1 303 ? 65.083 8.176 48.909 1.00 79.59 416 VAL A C 1
ATOM 1999 O O . VAL A 1 303 ? 63.906 7.845 48.770 1.00 79.46 416 VAL A O 1
ATOM 2003 N N . LEU A 1 304 ? 65.593 8.581 50.069 1.00 78.94 417 LEU A N 1
ATOM 2004 C CA . LEU A 1 304 ? 64.769 8.685 51.269 1.00 78.01 417 LEU A CA 1
ATOM 2005 C C . LEU A 1 304 ? 63.492 9.446 50.956 1.00 77.26 417 LEU A C 1
ATOM 2006 O O . LEU A 1 304 ? 62.424 9.135 51.482 1.00 77.43 417 LEU A O 1
ATOM 2011 N N . HIS A 1 305 ? 63.611 10.444 50.088 1.00 76.15 418 HIS A N 1
ATOM 2012 C CA . HIS A 1 305 ? 62.478 11.287 49.740 1.00 75.63 418 HIS A CA 1
ATOM 2013 C C . HIS A 1 305 ? 61.534 10.577 48.780 1.00 74.59 418 HIS A C 1
ATOM 2014 O O . HIS A 1 305 ? 60.324 10.544 49.001 1.00 74.27 418 HIS A O 1
ATOM 2021 N N . SER A 1 306 ? 62.093 10.005 47.718 1.00 73.56 419 SER A N 1
ATOM 2022 C CA . SER A 1 306 ? 61.291 9.350 46.690 1.00 72.36 419 SER A CA 1
ATOM 2023 C C . SER A 1 306 ? 60.540 8.144 47.251 1.00 70.98 419 SER A C 1
ATOM 2024 O O . SER A 1 306 ? 59.378 7.915 46.915 1.00 70.57 419 SER A O 1
ATOM 2027 N N . PHE A 1 307 ? 61.207 7.376 48.108 1.00 69.04 420 PHE A N 1
ATOM 2028 C CA . PHE A 1 307 ? 60.586 6.208 48.723 1.00 68.03 420 PHE A CA 1
ATOM 2029 C C . PHE A 1 307 ? 59.491 6.620 49.700 1.00 67.62 420 PHE A C 1
ATOM 2030 O O . PHE A 1 307 ? 58.382 6.087 49.662 1.00 67.32 420 PHE A O 1
ATOM 2038 N N . GLN A 1 308 ? 59.802 7.575 50.570 1.00 67.89 421 GLN A N 1
ATOM 2039 C CA . GLN A 1 308 ? 58.839 8.037 51.563 1.00 68.41 421 GLN A CA 1
ATOM 2040 C C . GLN A 1 308 ? 57.662 8.744 50.905 1.00 68.44 421 GLN A C 1
ATOM 2041 O O . GLN A 1 308 ? 56.523 8.624 51.355 1.00 68.39 421 GLN A O 1
ATOM 2047 N N . LYS A 1 309 ? 57.943 9.473 49.831 1.00 68.72 422 LYS A N 1
ATOM 2048 C CA . LYS A 1 309 ? 56.915 10.252 49.158 1.00 69.33 422 LYS A CA 1
ATOM 2049 C C . LYS A 1 309 ? 56.025 9.367 48.296 1.00 68.62 422 LYS A C 1
ATOM 2050 O O . LYS A 1 309 ? 54.870 9.701 48.037 1.00 69.70 422 LYS A O 1
ATOM 2056 N N . GLN A 1 310 ? 56.565 8.239 47.847 1.00 67.14 423 GLN A N 1
ATOM 2057 C CA . GLN A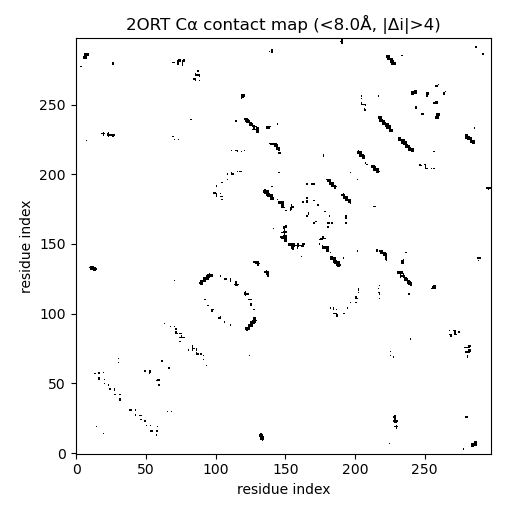 1 310 ? 55.777 7.267 47.100 1.00 65.83 423 GLN A CA 1
ATOM 2058 C C . GLN A 1 310 ? 55.314 6.146 48.021 1.00 63.60 423 GLN A C 1
ATOM 2059 O O . GLN A 1 310 ? 54.733 5.159 47.577 1.00 63.27 423 GLN A O 1
ATOM 2065 N N . ASN A 1 311 ? 55.579 6.316 49.312 1.00 61.80 424 ASN A N 1
ATOM 2066 C CA . ASN A 1 311 ? 55.136 5.372 50.330 1.00 59.89 424 ASN A CA 1
ATOM 2067 C C . ASN A 1 311 ? 55.566 3.945 50.043 1.00 57.25 424 ASN A C 1
ATOM 2068 O O . ASN A 1 311 ? 54.770 3.009 50.128 1.00 57.03 424 ASN A O 1
ATOM 2073 N N . VAL A 1 312 ? 56.837 3.790 49.692 1.00 53.47 425 VAL A N 1
ATOM 2074 C CA . VAL A 1 312 ? 57.461 2.481 49.673 1.00 48.94 425 VAL A CA 1
ATOM 2075 C C . VAL A 1 312 ? 58.277 2.333 50.945 1.00 47.15 425 VAL A C 1
ATOM 2076 O O . VAL A 1 312 ? 59.103 3.185 51.275 1.00 45.35 425 VAL A O 1
ATOM 2080 N N . THR A 1 313 ? 58.032 1.246 51.663 1.00 45.07 426 THR A N 1
ATOM 2081 C CA . THR A 1 313 ? 58.657 1.034 52.953 1.00 43.65 426 THR A CA 1
ATOM 2082 C C . THR A 1 313 ? 60.176 1.015 52.854 1.00 44.02 426 THR A C 1
ATOM 2083 O O . THR A 1 313 ? 60.750 0.393 51.950 1.00 43.54 426 THR A O 1
ATOM 2087 N N . ILE A 1 314 ? 60.817 1.716 53.784 1.00 42.78 427 ILE A N 1
ATOM 2088 C CA . ILE A 1 314 ? 62.247 1.565 54.035 1.00 43.19 427 ILE A CA 1
ATOM 2089 C C . ILE A 1 314 ? 62.467 1.534 55.542 1.00 42.81 427 ILE A C 1
ATOM 2090 O O . ILE A 1 314 ? 61.561 1.861 56.313 1.00 42.56 427 ILE A O 1
ATOM 2095 N N . MET A 1 315 ? 63.658 1.127 55.969 1.00 42.56 428 MET A N 1
ATOM 2096 C CA . MET A 1 315 ? 63.918 0.979 57.394 1.00 42.99 428 MET A CA 1
ATOM 2097 C C . MET A 1 315 ? 64.326 2.305 58.028 1.00 45.36 428 MET A C 1
ATOM 2098 O O . MET A 1 315 ? 65.443 2.449 58.538 1.00 45.27 428 MET A O 1
ATOM 2103 N N . ASP A 1 316 ? 63.412 3.274 57.988 1.00 44.49 429 ASP A N 1
ATOM 2104 C CA . ASP A 1 316 ? 63.577 4.517 58.732 1.00 44.86 429 ASP A CA 1
ATOM 2105 C C . ASP A 1 316 ? 63.178 4.273 60.181 1.00 43.98 429 ASP A C 1
ATOM 2106 O O . ASP A 1 316 ? 62.767 3.166 60.531 1.00 43.88 429 ASP A O 1
ATOM 2111 N N . HIS A 1 317 ? 63.299 5.295 61.026 1.00 44.38 430 HIS A N 1
ATOM 2112 C CA . HIS A 1 317 ? 63.043 5.115 62.452 1.00 43.73 430 HIS A CA 1
ATOM 2113 C C . HIS A 1 317 ? 61.609 4.700 62.721 1.00 43.07 430 HIS A C 1
ATOM 2114 O O . HIS A 1 317 ? 61.349 3.849 63.571 1.00 42.30 430 HIS A O 1
ATOM 2121 N N . HIS A 1 318 ? 60.681 5.299 61.985 1.00 44.72 431 HIS A N 1
ATOM 2122 C CA . HIS A 1 318 ? 59.267 4.982 62.127 1.00 46.36 431 HIS A CA 1
ATOM 2123 C C . HIS A 1 318 ? 59.019 3.506 61.825 1.00 44.31 431 HIS A C 1
ATOM 2124 O O . HIS A 1 318 ? 58.413 2.792 62.622 1.00 43.97 431 HIS A O 1
ATOM 2131 N N . THR A 1 319 ? 59.503 3.055 60.674 1.00 43.54 432 THR A N 1
ATOM 2132 C CA . THR A 1 319 ? 59.370 1.657 60.286 1.00 42.06 432 THR A CA 1
ATOM 2133 C C . THR A 1 319 ? 60.119 0.764 61.261 1.00 41.23 432 THR A C 1
ATOM 2134 O O . THR A 1 319 ? 59.657 -0.326 61.595 1.00 41.70 432 THR A O 1
ATOM 2138 N N . ALA A 1 320 ? 61.278 1.229 61.715 1.00 40.09 433 ALA A N 1
ATOM 2139 C CA . ALA A 1 320 ? 62.032 0.509 62.729 1.00 41.29 433 ALA A CA 1
ATOM 2140 C C . ALA A 1 320 ? 61.170 0.276 63.964 1.00 42.25 433 ALA A C 1
ATOM 2141 O O . ALA A 1 320 ? 61.054 -0.851 64.449 1.00 41.52 433 ALA A O 1
ATOM 2143 N N . SER A 1 321 ? 60.558 1.341 64.470 1.00 43.23 434 SER A N 1
ATOM 2144 C CA . SER A 1 321 ? 59.804 1.246 65.716 1.00 44.42 434 SER A CA 1
ATOM 2145 C C . SER A 1 321 ? 58.550 0.404 65.517 1.00 43.78 434 SER A C 1
ATOM 2146 O O . SER A 1 321 ? 58.245 -0.484 66.317 1.00 43.93 434 SER A O 1
ATOM 2149 N N . GLU A 1 322 ? 57.836 0.681 64.433 1.00 43.51 435 GLU A N 1
ATOM 2150 C CA . GLU A 1 322 ? 56.596 -0.020 64.129 1.00 43.23 435 GLU A CA 1
ATOM 2151 C C . GLU A 1 322 ? 56.803 -1.526 63.968 1.00 42.72 435 GLU A C 1
ATOM 2152 O O . GLU A 1 322 ? 56.090 -2.324 64.584 1.00 42.54 435 GLU A O 1
ATOM 2158 N N . SER A 1 323 ? 57.775 -1.918 63.147 1.00 40.05 436 SER A N 1
ATOM 2159 C CA . SER A 1 323 ? 57.995 -3.338 62.886 1.00 38.69 436 SER A CA 1
ATOM 2160 C C . SER A 1 323 ? 58.443 -4.063 64.149 1.00 38.68 436 SER A C 1
ATOM 2161 O O . SER A 1 323 ? 58.008 -5.182 64.420 1.00 39.18 436 SER A O 1
ATOM 2164 N N . PHE A 1 324 ? 59.302 -3.426 64.937 1.00 38.46 437 PHE A N 1
ATOM 2165 C CA . PHE A 1 324 ? 59.674 -4.004 66.219 1.00 39.37 437 PHE A CA 1
ATOM 2166 C C . PHE A 1 324 ? 58.458 -4.068 67.135 1.00 41.27 437 PHE A C 1
ATOM 2167 O O . PHE A 1 324 ? 58.291 -5.026 67.886 1.00 42.28 437 PHE A O 1
ATOM 2175 N N . MET A 1 325 ? 57.606 -3.049 67.073 1.00 43.63 438 MET A N 1
ATOM 2176 C CA . MET A 1 325 ? 56.401 -3.035 67.897 1.00 46.42 438 MET A CA 1
ATOM 2177 C C . MET A 1 325 ? 55.538 -4.243 67.540 1.00 46.33 438 MET A C 1
ATOM 2178 O O . MET A 1 325 ? 55.114 -4.999 68.413 1.00 45.51 438 MET A O 1
ATOM 2183 N N . LYS A 1 326 ? 55.295 -4.430 66.247 1.00 46.21 439 LYS A N 1
ATOM 2184 C CA . LYS A 1 326 ? 54.514 -5.573 65.788 1.00 47.71 439 LYS A CA 1
ATOM 2185 C C . LYS A 1 326 ? 55.185 -6.891 66.157 1.00 46.67 439 LYS A C 1
ATOM 2186 O O . LYS A 1 326 ? 54.526 -7.824 66.614 1.00 46.08 439 LYS A O 1
ATOM 2192 N N . HIS A 1 327 ? 56.497 -6.967 65.965 1.00 46.27 440 HIS A N 1
ATOM 2193 C CA . HIS A 1 327 ? 57.238 -8.149 66.379 1.00 46.91 440 HIS A CA 1
ATOM 2194 C C . HIS A 1 327 ? 56.991 -8.433 67.857 1.00 48.89 440 HIS A C 1
ATOM 2195 O O . HIS A 1 327 ? 56.733 -9.572 68.244 1.00 48.67 440 HIS A O 1
ATOM 2202 N N . MET A 1 328 ? 57.059 -7.394 68.681 1.00 50.78 441 MET A N 1
ATOM 2203 C CA . MET A 1 328 ? 56.961 -7.579 70.123 1.00 54.76 441 MET A CA 1
ATOM 2204 C C . MET A 1 328 ? 55.558 -8.018 70.540 1.00 56.37 441 MET A C 1
ATOM 2205 O O . MET A 1 328 ? 55.391 -8.742 71.522 1.00 56.78 441 MET A O 1
ATOM 2210 N N . GLN A 1 329 ? 54.554 -7.584 69.786 1.00 58.61 442 GLN A N 1
ATOM 2211 C CA . GLN A 1 329 ? 53.178 -7.982 70.048 1.00 62.60 442 GLN A CA 1
ATOM 2212 C C . GLN A 1 329 ? 52.938 -9.447 69.698 1.00 64.55 442 GLN A C 1
ATOM 2213 O O . GLN A 1 329 ? 52.039 -10.085 70.251 1.00 64.34 442 GLN A O 1
ATOM 2219 N N . ASN A 1 330 ? 53.742 -9.979 68.780 1.00 66.54 443 ASN A N 1
ATOM 2220 C CA . ASN A 1 330 ? 53.749 -11.415 68.519 1.00 68.74 443 ASN A CA 1
ATOM 2221 C C . ASN A 1 330 ? 54.343 -12.157 69.715 1.00 70.42 443 ASN A C 1
ATOM 2222 O O . ASN A 1 330 ? 55.272 -12.951 69.572 1.00 71.43 443 ASN A O 1
ATOM 2227 N N . GLU A 1 331 ? 53.807 -11.876 70.897 1.00 72.64 444 GLU A N 1
ATOM 2228 C CA . GLU A 1 331 ? 54.194 -12.577 72.115 1.00 73.78 444 GLU A CA 1
ATOM 2229 C C . GLU A 1 331 ? 53.060 -12.459 73.129 1.00 73.85 444 GLU A C 1
ATOM 2230 O O . GLU A 1 331 ? 52.479 -11.385 73.300 1.00 74.74 444 GLU A O 1
ATOM 2236 N N . TYR A 1 332 ? 52.747 -13.568 73.793 1.00 72.60 445 TYR A N 1
ATOM 2237 C CA . TYR A 1 332 ? 51.554 -13.648 74.627 1.00 71.32 445 TYR A CA 1
ATOM 2238 C C . TYR A 1 332 ? 51.863 -14.211 76.013 1.00 71.69 445 TYR A C 1
ATOM 2239 O O . TYR A 1 332 ? 52.886 -14.868 76.218 1.00 73.50 445 TYR A O 1
ATOM 2248 N N . VAL A 1 365 ? 78.491 -24.349 65.045 1.00 49.67 478 VAL A N 1
ATOM 2249 C CA . VAL A 1 365 ? 77.538 -24.287 63.943 1.00 49.07 478 VAL A CA 1
ATOM 2250 C C . VAL A 1 365 ? 76.164 -23.807 64.407 1.00 47.94 478 VAL A C 1
ATOM 2251 O O . VAL A 1 365 ? 75.598 -24.347 65.357 1.00 49.58 478 VAL A O 1
ATOM 2255 N N . LEU A 1 366 ? 75.629 -22.792 63.735 1.00 45.20 479 LEU A N 1
ATOM 2256 C CA . LEU A 1 366 ? 74.245 -22.392 63.953 1.00 40.87 479 LEU A CA 1
ATOM 2257 C C . LEU A 1 366 ? 73.312 -23.144 63.002 1.00 38.03 479 LEU A C 1
ATOM 2258 O O . LEU A 1 366 ? 73.603 -23.300 61.814 1.00 36.36 479 LEU A O 1
ATOM 2263 N N . SER A 1 367 ? 72.196 -23.618 63.545 1.00 33.80 480 SER A N 1
ATOM 2264 C CA . SER A 1 367 ? 71.159 -24.275 62.760 1.00 32.46 480 SER A CA 1
ATOM 2265 C C . SER A 1 367 ? 69.828 -23.986 63.438 1.00 30.58 480 SER A C 1
ATOM 2266 O O . SER A 1 367 ? 69.733 -24.023 64.669 1.00 30.13 480 SER A O 1
ATOM 2269 N N . PRO A 1 368 ? 68.781 -23.676 62.660 1.00 27.15 481 PRO A N 1
ATOM 2270 C CA . PRO A 1 368 ? 68.710 -23.464 61.206 1.00 26.70 481 PRO A CA 1
ATOM 2271 C C . PRO A 1 368 ? 69.522 -22.265 60.731 1.00 26.32 481 PRO A C 1
ATOM 2272 O O . PRO A 1 368 ? 69.864 -21.381 61.521 1.00 24.05 481 PRO A O 1
ATOM 2276 N N . PHE A 1 369 ? 69.822 -22.236 59.434 1.00 22.90 482 PHE A N 1
ATOM 2277 C CA . PHE A 1 369 ? 70.754 -21.255 58.903 1.00 23.56 482 PHE A CA 1
ATOM 2278 C C . PHE A 1 369 ? 70.550 -21.069 57.403 1.00 22.72 482 PHE A C 1
ATOM 2279 O O . PHE A 1 369 ? 70.245 -22.026 56.694 1.00 22.34 482 PHE A O 1
ATOM 2287 N N . TYR A 1 370 ? 70.742 -19.838 56.932 1.00 19.76 483 TYR A N 1
ATOM 2288 C CA . TYR A 1 370 ? 70.739 -19.551 55.497 1.00 21.85 483 TYR A CA 1
ATOM 2289 C C . TYR A 1 370 ? 72.184 -19.554 54.999 1.00 21.65 483 TYR A C 1
ATOM 2290 O O . TYR A 1 370 ? 73.029 -18.774 55.458 1.00 20.57 483 TYR A O 1
ATOM 2299 N N . TYR A 1 371 ? 72.463 -20.449 54.061 1.00 21.15 484 TYR A N 1
ATOM 2300 C CA . TYR A 1 371 ? 73.794 -20.588 53.508 1.00 22.23 484 TYR A CA 1
ATOM 2301 C 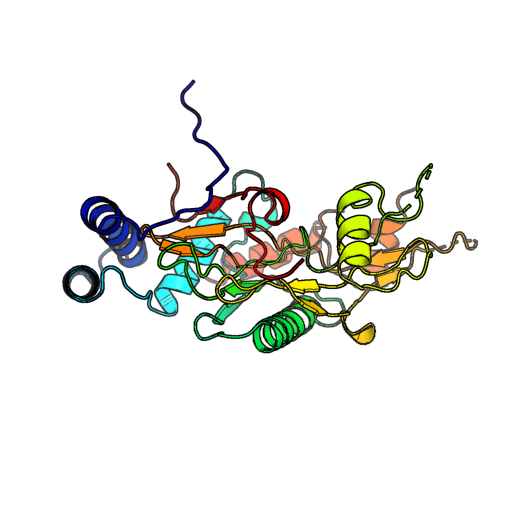C . TYR A 1 371 ? 73.860 -19.979 52.121 1.00 23.19 484 TYR A C 1
ATOM 2302 O O . TYR A 1 371 ? 72.866 -19.943 51.395 1.00 20.66 484 TYR A O 1
ATOM 2311 N N . TYR A 1 372 ? 75.045 -19.509 51.758 1.00 24.23 485 TYR A N 1
ATOM 2312 C CA . TYR A 1 372 ? 75.324 -19.178 50.372 1.00 25.96 485 TYR A CA 1
ATOM 2313 C C . TYR A 1 372 ? 75.521 -20.474 49.593 1.00 23.71 485 TYR A C 1
ATOM 2314 O O . TYR A 1 372 ? 75.752 -21.527 50.173 1.00 21.90 485 TYR A O 1
ATOM 2323 N N . GLN A 1 373 ? 75.394 -20.404 48.276 1.00 22.95 486 GLN A N 1
ATOM 2324 C CA . GLN A 1 373 ? 75.592 -21.589 47.450 1.00 22.26 486 GLN A CA 1
ATOM 2325 C C . GLN A 1 373 ? 76.609 -21.245 46.366 1.00 23.66 486 GLN A C 1
ATOM 2326 O O . GLN A 1 373 ? 76.934 -20.080 46.173 1.00 21.62 486 GLN A O 1
ATOM 2332 N N . ILE A 1 374 ? 77.110 -22.260 45.678 1.00 24.43 487 ILE A N 1
ATOM 2333 C CA . ILE A 1 374 ? 77.921 -22.039 44.483 1.00 26.63 487 ILE A CA 1
ATOM 2334 C C . ILE A 1 374 ? 76.990 -21.702 43.311 1.00 27.63 487 ILE A C 1
ATOM 2335 O O . ILE A 1 374 ? 75.985 -22.380 43.091 1.00 26.00 487 ILE A O 1
ATOM 2340 N N . GLU A 1 375 ? 77.331 -20.659 42.563 1.00 29.88 488 GLU A N 1
ATOM 2341 C CA . GLU A 1 375 ? 76.529 -20.243 41.417 1.00 31.11 488 GLU A CA 1
ATOM 2342 C C . GLU A 1 375 ? 76.210 -21.437 40.530 1.00 29.51 488 GLU A C 1
ATOM 2343 O O . GLU A 1 375 ? 77.103 -22.148 40.072 1.00 26.17 488 GLU A O 1
ATOM 2349 N N . PRO A 1 376 ? 74.918 -21.667 40.277 1.00 28.54 489 PRO A N 1
ATOM 2350 C CA . PRO A 1 376 ? 74.470 -22.939 39.713 1.00 28.31 489 PRO A CA 1
ATOM 2351 C C . PRO A 1 376 ? 74.947 -23.176 38.277 1.00 30.02 489 PRO A C 1
ATOM 2352 O O . PRO A 1 376 ? 75.070 -24.321 37.847 1.00 31.64 489 PRO A O 1
ATOM 2356 N N . TRP A 1 377 ? 75.224 -22.106 37.538 1.00 30.18 490 TRP A N 1
ATOM 2357 C CA . TRP A 1 377 ? 75.753 -22.269 36.186 1.00 33.50 490 TRP A CA 1
ATOM 2358 C C . TRP A 1 377 ? 77.197 -22.763 36.187 1.00 34.22 490 TRP A C 1
ATOM 2359 O O . TRP A 1 377 ? 77.700 -23.249 35.174 1.00 32.63 490 TRP A O 1
ATOM 2370 N N . LYS A 1 378 ? 77.868 -22.642 37.327 1.00 33.48 491 LYS A N 1
ATOM 2371 C CA . LYS A 1 378 ? 79.219 -23.166 37.449 1.00 32.23 491 LYS A CA 1
ATOM 2372 C C . LYS A 1 378 ? 79.233 -24.662 37.737 1.00 31.64 491 LYS A C 1
ATOM 2373 O O . LYS A 1 378 ? 80.245 -25.326 37.532 1.00 34.15 491 LYS A O 1
ATOM 2379 N N . THR A 1 379 ? 78.11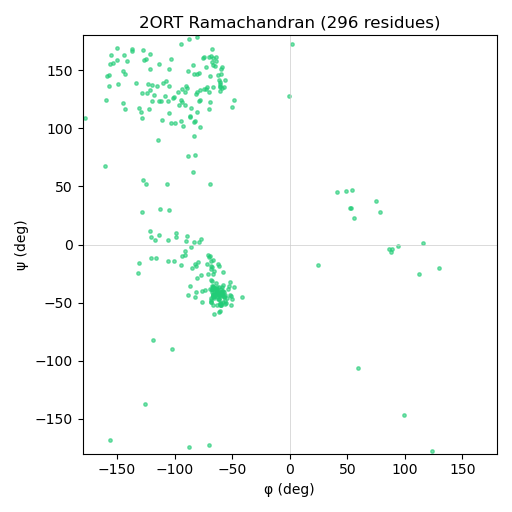2 -25.202 38.201 1.00 31.06 492 THR A N 1
ATOM 2380 C CA . THR A 1 379 ? 78.067 -26.605 38.599 1.00 31.69 492 THR A CA 1
ATOM 2381 C C . THR A 1 379 ? 77.051 -27.448 37.831 1.00 35.18 492 THR A C 1
ATOM 2382 O O . THR A 1 379 ? 77.052 -28.675 37.940 1.00 35.27 492 THR A O 1
ATOM 2386 N N . HIS A 1 380 ? 76.170 -26.798 37.079 1.00 35.50 493 HIS A N 1
ATOM 2387 C CA . HIS A 1 380 ? 75.066 -27.514 36.450 1.00 38.71 493 HIS A CA 1
ATOM 2388 C C . HIS A 1 380 ? 75.515 -28.378 35.278 1.00 41.72 493 HIS A C 1
ATOM 2389 O O . HIS A 1 380 ? 76.274 -27.935 34.416 1.00 40.54 493 HIS A O 1
ATOM 2396 N N . ILE A 1 381 ? 75.022 -29.610 35.251 1.00 44.49 494 ILE A N 1
ATOM 2397 C CA . ILE A 1 381 ? 75.289 -30.518 34.145 1.00 49.54 494 ILE A CA 1
ATOM 2398 C C . ILE A 1 381 ? 74.150 -30.425 33.130 1.00 50.45 494 ILE A C 1
ATOM 2399 O O . ILE A 1 381 ? 73.052 -30.930 33.369 1.00 50.41 494 ILE A O 1
ATOM 2404 N N . TRP A 1 382 ? 74.416 -29.777 32.002 1.00 52.12 495 TRP A N 1
ATOM 2405 C CA . TRP A 1 382 ? 73.392 -29.556 30.985 1.00 56.03 495 TRP A CA 1
ATOM 2406 C C . TRP A 1 382 ? 72.986 -30.853 30.301 1.00 58.58 495 TRP A C 1
ATOM 2407 O O . TRP A 1 382 ? 73.825 -31.554 29.738 1.00 59.29 495 TRP A O 1
ATOM 2418 N N . GLN A 1 383 ? 71.697 -31.170 30.356 1.00 61.82 496 GLN A N 1
ATOM 2419 C CA . GLN A 1 383 ? 71.157 -32.284 29.585 1.00 65.78 496 GLN A CA 1
ATOM 2420 C C . GLN A 1 383 ? 70.723 -31.794 28.209 1.00 66.89 496 GLN A C 1
ATOM 2421 O O . GLN A 1 383 ? 70.113 -32.531 27.435 1.00 67.91 496 GLN A O 1
ATOM 2427 N N . ASN A 1 384 ? 71.044 -30.539 27.916 1.00 68.20 497 ASN A N 1
ATOM 2428 C CA . ASN A 1 384 ? 70.793 -29.965 26.603 1.00 69.09 497 ASN A CA 1
ATOM 2429 C C . ASN A 1 384 ? 71.323 -28.536 26.564 1.00 69.63 497 ASN A C 1
ATOM 2430 O O . ASN A 1 384 ? 70.768 -27.639 27.201 1.00 69.92 497 ASN A O 1
ATOM 2435 N N . GLU A 1 385 ? 72.405 -28.332 25.820 1.00 69.55 498 GLU A N 1
ATOM 2436 C CA . GLU A 1 385 ? 72.997 -27.007 25.678 1.00 69.30 498 GLU A CA 1
ATOM 2437 C C . GLU A 1 385 ? 72.884 -26.517 24.237 1.00 69.35 498 GLU A C 1
ATOM 2438 O O . GLU A 1 385 ? 72.129 -27.077 23.440 1.00 70.10 498 GLU A O 1
#